Protein AF-A0A075JCK1-F1 (afdb_monomer_lite)

InterPro domains:
  IPR060390 ArfC-like, C-terminal domain [PF27542] (139-195)

Secondary structure (DSSP, 8-state):
-----------------------------B-EEEEEEEEE-SEEETTPPEEEEEEEEEESSSEEE-TT-EEEEEEEETTTS--EEEEEEE--TTSEEEEEE--SS-EEEEEEEPP-SSBPPEEPPPEEEEEEPPPPPTT-EEEPPTT-----TT--EEEETTTTEEE-TTSTTTTT---SEEESSHHHHHHTTPEEP--

pLDDT: mean 80.84, std 16.74, range [33.5, 95.12]

Foldseek 3Di:
DDDDDDDDDDDDDDPPPPPPPDPDQAPADKEKEWAPWDWPPLEEAQQDKIKTKTFIWIDDVHTAGDFQFWKWKWWDAPDDDDTDGPDIDTQHPRRMDMDMDGDRGWTWIKMWGDDDSHYDIYIYDIRTHHYDHDDQDQLDKDFDDPQAQADPPQFRWAADPVQLEIDHPPDPCSNVGRGRMTGNDVVSSVVVVHDYDPD

Radius of gyration: 30.78 Å; chains: 1; bounding box: 84×51×84 Å

Organism: NCBI:txid1274

Structure (mmCIF, N/CA/C/O backbone):
data_AF-A0A075JCK1-F1
#
_entry.id   AF-A0A075JCK1-F1
#
loop_
_atom_site.group_PDB
_atom_site.id
_atom_site.type_symbol
_atom_site.label_atom_id
_atom_site.label_alt_id
_atom_site.label_comp_id
_atom_site.label_asym_id
_atom_site.label_entity_id
_atom_site.label_seq_id
_atom_site.pdbx_PDB_ins_code
_atom_site.Cartn_x
_atom_site.Cartn_y
_atom_site.Cartn_z
_atom_site.occupancy
_atom_site.B_iso_or_equiv
_atom_site.auth_seq_id
_atom_site.auth_comp_id
_atom_site.auth_asym_id
_atom_site.auth_atom_id
_atom_site.pdbx_PDB_model_num
ATOM 1 N N . MET A 1 1 ? 59.941 -40.607 36.278 1.00 44.25 1 MET A N 1
ATOM 2 C CA . MET A 1 1 ? 59.523 -39.832 35.085 1.00 44.25 1 MET A CA 1
ATOM 3 C C . MET A 1 1 ? 58.189 -40.403 34.616 1.00 44.25 1 MET A C 1
ATOM 5 O O . MET A 1 1 ? 58.026 -41.606 34.755 1.00 44.25 1 MET A O 1
ATOM 9 N N . ASN A 1 2 ? 57.281 -39.550 34.125 1.00 34.19 2 ASN A N 1
ATOM 10 C CA . ASN A 1 2 ? 55.837 -39.747 33.838 1.00 34.19 2 ASN A CA 1
ATOM 11 C C . ASN A 1 2 ? 54.947 -39.234 34.983 1.00 34.19 2 ASN A C 1
ATOM 13 O O . ASN A 1 2 ? 54.765 -39.904 35.987 1.00 34.19 2 ASN A O 1
ATOM 17 N N . ARG A 1 3 ? 54.669 -37.925 35.022 1.00 33.50 3 ARG A N 1
ATOM 18 C CA . ARG A 1 3 ? 53.655 -37.147 34.268 1.00 33.50 3 ARG A CA 1
ATOM 19 C C . ARG A 1 3 ? 52.253 -37.268 34.882 1.00 33.50 3 ARG A C 1
ATOM 21 O O . ARG A 1 3 ? 51.614 -38.307 34.829 1.00 33.50 3 ARG A O 1
ATOM 28 N N . ALA A 1 4 ? 51.857 -36.136 35.458 1.00 34.59 4 ALA A N 1
ATOM 29 C CA . ALA A 1 4 ? 50.605 -35.780 36.104 1.00 34.59 4 ALA A CA 1
ATOM 30 C C . ALA A 1 4 ? 49.326 -36.159 35.345 1.00 34.59 4 ALA A C 1
ATOM 32 O O . ALA A 1 4 ? 49.294 -36.080 34.120 1.00 34.59 4 ALA A O 1
ATOM 33 N N . LEU A 1 5 ? 48.240 -36.362 36.099 1.00 36.56 5 LEU A N 1
ATOM 34 C CA . LEU A 1 5 ? 46.966 -35.706 35.801 1.00 36.56 5 LEU A CA 1
ATOM 35 C C . LEU A 1 5 ? 46.127 -35.558 37.081 1.00 36.56 5 LEU A C 1
ATOM 37 O O . LEU A 1 5 ? 45.783 -36.536 37.738 1.00 36.56 5 LEU A O 1
ATOM 41 N N . ALA A 1 6 ? 45.841 -34.308 37.438 1.00 37.09 6 ALA A N 1
ATOM 42 C CA . ALA A 1 6 ? 44.930 -33.925 38.503 1.00 37.09 6 ALA A CA 1
ATOM 43 C C . ALA A 1 6 ? 43.477 -34.060 38.023 1.00 37.09 6 ALA A C 1
ATOM 45 O O . ALA A 1 6 ? 43.153 -33.591 36.934 1.00 37.09 6 ALA A O 1
ATOM 46 N N . LEU A 1 7 ? 42.594 -34.624 38.850 1.00 33.94 7 LEU A N 1
ATOM 47 C CA . LEU A 1 7 ? 41.150 -34.403 38.748 1.00 33.94 7 LEU A CA 1
ATOM 48 C C . LEU A 1 7 ? 40.698 -33.648 40.000 1.00 33.94 7 LEU A C 1
ATOM 50 O O . LEU A 1 7 ? 40.491 -34.232 41.061 1.00 33.94 7 LEU A O 1
ATOM 54 N N . ALA A 1 8 ? 40.569 -32.330 39.865 1.00 39.19 8 ALA A N 1
ATOM 55 C CA . ALA A 1 8 ? 39.838 -31.504 40.811 1.00 39.19 8 ALA A CA 1
ATOM 56 C C . ALA A 1 8 ? 38.336 -31.694 40.550 1.00 39.19 8 ALA A C 1
ATOM 58 O O . ALA A 1 8 ? 37.829 -31.312 39.496 1.00 39.19 8 ALA A O 1
ATOM 59 N N . GLY A 1 9 ? 37.630 -32.306 41.500 1.00 36.94 9 GLY A N 1
ATOM 60 C CA . GLY A 1 9 ? 36.172 -32.333 41.515 1.00 36.94 9 GLY A CA 1
ATOM 61 C C . GLY A 1 9 ? 35.642 -30.954 41.895 1.00 36.94 9 GLY A C 1
ATOM 62 O O . GLY A 1 9 ? 35.662 -30.590 43.067 1.00 36.94 9 GLY A O 1
ATOM 63 N N . ALA A 1 10 ? 35.196 -30.177 40.910 1.00 41.12 10 ALA A N 1
ATOM 64 C CA . ALA A 1 10 ? 34.479 -28.932 41.145 1.00 41.12 10 ALA A CA 1
ATOM 65 C C . ALA A 1 10 ? 32.973 -29.216 41.156 1.00 41.12 10 ALA A C 1
ATOM 67 O O . ALA A 1 10 ? 32.352 -29.483 40.128 1.00 41.12 10 ALA A O 1
ATOM 68 N N . THR A 1 11 ? 32.413 -29.183 42.357 1.00 40.22 11 THR A N 1
ATOM 69 C CA . THR A 1 11 ? 30.991 -29.261 42.679 1.00 40.22 11 THR A CA 1
ATOM 70 C C . THR A 1 11 ? 30.214 -28.205 41.888 1.00 40.22 11 THR A C 1
ATOM 72 O O . THR A 1 11 ? 30.421 -27.005 42.064 1.00 40.22 11 THR A O 1
ATOM 75 N N . THR A 1 12 ? 29.308 -28.624 41.009 1.00 39.88 12 THR A N 1
ATOM 76 C CA . THR A 1 12 ? 28.397 -27.710 40.313 1.00 39.88 12 THR A CA 1
ATOM 77 C C . THR A 1 12 ? 27.356 -27.175 41.298 1.00 39.88 12 THR A C 1
ATOM 79 O O . THR A 1 12 ? 26.446 -27.906 41.688 1.00 39.88 12 THR A O 1
ATOM 82 N N . LEU A 1 13 ? 27.459 -25.900 41.693 1.00 43.38 13 LEU A N 1
ATOM 83 C CA . LEU A 1 13 ? 26.333 -25.180 42.290 1.00 43.38 13 LEU A CA 1
ATOM 84 C C . LEU A 1 13 ? 25.276 -24.952 41.203 1.00 43.38 13 LEU A C 1
ATOM 86 O O . LEU A 1 13 ? 25.479 -24.166 40.277 1.00 43.38 13 LEU A O 1
ATOM 90 N N . ALA A 1 14 ? 24.134 -25.625 41.324 1.00 45.44 14 ALA A N 1
ATOM 91 C CA . ALA A 1 14 ? 22.938 -25.278 40.573 1.00 45.44 14 ALA A CA 1
ATOM 92 C C . ALA A 1 14 ? 22.439 -23.907 41.059 1.00 45.44 14 ALA A C 1
ATOM 94 O O . ALA A 1 14 ? 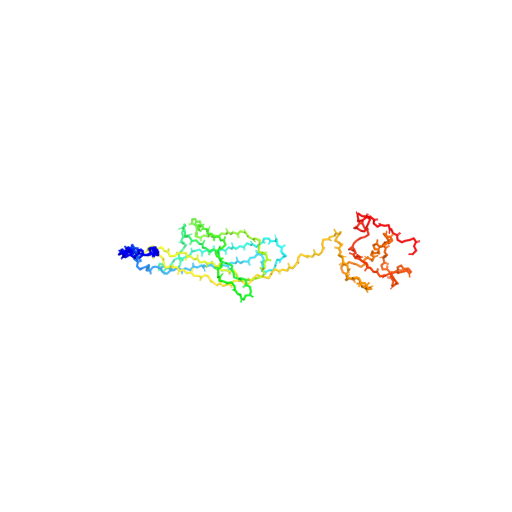21.867 -23.788 42.142 1.00 45.44 14 ALA A O 1
ATOM 95 N N . ALA A 1 15 ? 22.677 -22.857 40.273 1.00 48.00 15 ALA A N 1
ATOM 96 C CA . ALA A 1 15 ? 22.044 -21.564 40.487 1.00 48.00 15 ALA A CA 1
ATOM 97 C C . ALA A 1 15 ? 20.540 -21.714 40.208 1.00 48.00 15 ALA A C 1
ATOM 99 O O . ALA A 1 15 ? 20.111 -21.777 39.055 1.00 48.00 15 ALA A O 1
ATOM 100 N N . ALA A 1 16 ? 19.740 -21.804 41.271 1.00 47.78 16 ALA A N 1
ATOM 101 C CA . ALA A 1 16 ? 18.293 -21.711 41.184 1.00 47.78 16 ALA A CA 1
ATOM 102 C C . ALA A 1 16 ? 17.932 -20.311 40.667 1.00 47.78 16 ALA A C 1
ATOM 104 O O . ALA A 1 16 ? 17.958 -19.325 41.402 1.00 47.78 16 ALA A O 1
ATOM 105 N N . THR A 1 17 ? 17.635 -20.209 39.374 1.00 54.50 17 THR A N 1
ATOM 106 C CA . THR A 1 17 ? 17.038 -19.008 38.798 1.00 54.50 17 THR A CA 1
ATOM 107 C C . THR A 1 17 ? 15.613 -18.915 39.327 1.00 54.50 17 THR A C 1
ATOM 109 O O . THR A 1 17 ? 14.715 -19.641 38.908 1.00 54.50 17 THR A O 1
ATOM 112 N N . ALA A 1 18 ? 15.406 -18.043 40.313 1.00 48.78 18 ALA A N 1
ATOM 113 C CA . ALA A 1 18 ? 14.073 -17.663 40.741 1.00 48.78 18 ALA A CA 1
ATOM 114 C C . ALA A 1 18 ? 13.387 -16.953 39.565 1.00 48.78 18 ALA A C 1
ATOM 116 O O . ALA A 1 18 ? 13.637 -15.778 39.297 1.00 48.78 18 ALA A O 1
ATOM 117 N N . PHE A 1 19 ? 12.539 -17.677 38.834 1.00 43.91 19 PHE A N 1
ATOM 118 C CA . PHE A 1 19 ? 11.569 -17.070 37.935 1.00 43.91 19 PHE A CA 1
ATOM 119 C C . PHE A 1 19 ? 10.624 -16.241 38.803 1.00 43.91 19 PHE A C 1
ATOM 121 O O . PHE A 1 19 ? 9.755 -16.784 39.484 1.00 43.91 19 PHE A O 1
ATOM 128 N N . THR A 1 20 ? 10.802 -14.921 38.819 1.00 43.34 20 THR A N 1
ATOM 129 C CA . THR A 1 20 ? 9.780 -14.027 39.354 1.00 43.34 20 THR A CA 1
ATOM 130 C C . THR A 1 20 ? 8.550 -14.195 38.469 1.00 43.34 20 THR A C 1
ATOM 132 O O . THR A 1 20 ? 8.515 -13.743 37.324 1.00 43.34 20 THR A O 1
ATOM 135 N N . ALA A 1 21 ? 7.556 -14.932 38.972 1.00 45.38 21 ALA A N 1
ATOM 136 C CA . ALA A 1 21 ? 6.268 -15.064 38.317 1.00 45.38 21 ALA A CA 1
ATOM 137 C C . ALA A 1 21 ? 5.743 -13.650 38.074 1.00 45.38 21 ALA A C 1
ATOM 139 O O . ALA A 1 21 ? 5.486 -12.895 39.014 1.00 45.38 21 ALA A O 1
ATOM 140 N N . THR A 1 22 ? 5.658 -13.261 36.804 1.00 54.41 22 THR A N 1
ATOM 141 C CA . THR A 1 22 ? 5.058 -11.988 36.424 1.00 54.41 22 THR A CA 1
ATOM 142 C C . THR A 1 22 ? 3.648 -12.003 37.007 1.00 54.41 22 THR A C 1
ATOM 144 O O . THR A 1 22 ? 2.929 -12.971 36.744 1.00 54.41 22 THR A O 1
ATOM 147 N N . PRO A 1 23 ? 3.245 -11.019 37.834 1.00 50.16 23 PRO A N 1
ATOM 148 C CA . PRO A 1 23 ? 1.919 -11.039 38.428 1.00 50.16 23 PRO A CA 1
ATOM 149 C C . PRO A 1 23 ? 0.908 -11.150 37.293 1.00 50.16 23 PRO A C 1
ATOM 151 O O . PRO A 1 23 ? 0.878 -10.307 36.391 1.00 50.16 23 PRO A O 1
ATOM 154 N N . ALA A 1 24 ? 0.130 -12.234 37.301 1.00 54.06 24 ALA A N 1
ATOM 155 C CA . ALA A 1 24 ? -0.965 -12.402 36.370 1.00 54.06 24 ALA A CA 1
ATOM 156 C C . ALA A 1 24 ? -1.887 -11.199 36.575 1.00 54.06 24 ALA A C 1
ATOM 158 O O . ALA A 1 24 ? -2.480 -11.041 37.644 1.00 54.06 24 ALA A O 1
ATOM 159 N N . LEU A 1 25 ? -1.940 -10.303 35.585 1.00 53.38 25 LEU A N 1
ATOM 160 C CA . LEU A 1 25 ? -2.901 -9.208 35.576 1.00 53.38 25 LEU A CA 1
ATOM 161 C C . LEU A 1 25 ? -4.273 -9.803 35.897 1.00 53.38 25 LEU A C 1
ATOM 163 O O . LEU A 1 25 ? -4.667 -10.789 35.270 1.00 53.38 25 LEU A O 1
ATOM 167 N N . ALA A 1 26 ? -4.969 -9.219 36.878 1.00 54.00 26 ALA A N 1
ATOM 168 C CA . ALA A 1 26 ? -6.342 -9.582 37.204 1.00 54.00 26 ALA A CA 1
ATOM 169 C C . ALA A 1 26 ? -7.141 -9.786 35.908 1.00 54.00 26 ALA A C 1
ATOM 171 O O . ALA A 1 26 ? -7.007 -8.995 34.969 1.00 54.00 26 ALA A O 1
ATOM 172 N N . ALA A 1 27 ? -7.909 -10.877 35.831 1.00 59.25 27 ALA A N 1
ATOM 173 C CA . ALA A 1 27 ? -8.569 -11.281 34.597 1.00 59.25 27 ALA A CA 1
ATOM 174 C C . ALA A 1 27 ? -9.457 -10.141 34.081 1.00 59.25 27 ALA A C 1
ATOM 176 O O . ALA A 1 27 ? -10.496 -9.838 34.664 1.00 59.25 27 ALA A O 1
ATOM 177 N N . ALA A 1 28 ? -9.041 -9.503 32.987 1.00 67.62 28 ALA A N 1
ATOM 178 C CA . ALA A 1 28 ? -9.768 -8.387 32.407 1.00 67.62 28 ALA A CA 1
ATOM 179 C C . ALA A 1 28 ? -11.219 -8.796 32.114 1.00 67.62 28 ALA A C 1
ATOM 181 O O . ALA A 1 28 ? -11.462 -9.817 31.462 1.00 67.62 28 ALA A O 1
ATOM 182 N N . THR A 1 29 ? -12.187 -8.021 32.593 1.00 79.12 29 THR A N 1
ATOM 183 C CA . THR A 1 29 ? -13.612 -8.382 32.557 1.00 79.12 29 THR A CA 1
ATOM 184 C C . THR A 1 29 ? -14.360 -7.718 31.406 1.00 79.12 29 THR A C 1
ATOM 186 O O . THR A 1 29 ? -15.336 -8.275 30.911 1.00 79.12 29 THR A O 1
ATOM 189 N N . VAL A 1 30 ? -13.881 -6.570 30.923 1.00 85.69 30 VAL A N 1
ATOM 190 C CA . VAL A 1 30 ? -14.578 -5.763 29.917 1.00 85.69 30 VAL A CA 1
ATOM 191 C C . VAL A 1 30 ? -14.178 -6.191 28.507 1.00 85.69 30 VAL A C 1
ATOM 193 O O . VAL A 1 30 ? -13.016 -6.080 28.116 1.00 85.69 30 VAL A O 1
ATOM 196 N N . THR A 1 31 ? -15.143 -6.649 27.712 1.00 90.94 31 THR A N 1
ATOM 197 C CA . THR A 1 31 ? -14.928 -6.991 26.297 1.00 90.94 31 THR A CA 1
ATOM 198 C C . THR A 1 31 ? -14.615 -5.740 25.476 1.00 90.94 31 THR A C 1
ATOM 200 O O . THR A 1 31 ? -15.255 -4.703 25.641 1.00 90.94 31 THR A O 1
ATOM 203 N N . THR A 1 32 ? -13.654 -5.833 24.557 1.00 92.56 32 THR A N 1
ATOM 204 C CA . THR A 1 32 ? -13.322 -4.750 23.619 1.00 92.56 32 THR A CA 1
ATOM 205 C C . THR A 1 32 ? -13.456 -5.194 22.169 1.00 92.56 32 THR A C 1
ATOM 207 O O . THR A 1 32 ? -13.544 -6.389 21.887 1.00 92.56 32 THR A O 1
ATOM 210 N N . ARG A 1 33 ? -13.489 -4.229 21.245 1.00 93.19 33 ARG A N 1
ATOM 211 C CA . ARG A 1 33 ? -13.394 -4.474 19.803 1.00 93.19 33 ARG A CA 1
ATOM 212 C C . ARG A 1 33 ? -12.709 -3.324 19.075 1.00 93.19 33 ARG A C 1
ATOM 214 O O . ARG A 1 33 ? -12.763 -2.173 19.513 1.00 93.19 33 ARG A O 1
ATOM 221 N N . VAL A 1 34 ? -12.168 -3.636 17.902 1.00 92.94 34 VAL A N 1
ATOM 222 C CA . VAL A 1 34 ? -11.898 -2.650 16.852 1.00 92.94 34 VAL A CA 1
ATOM 223 C C . VAL A 1 34 ? -13.144 -2.530 15.977 1.00 92.94 34 VAL A C 1
ATOM 225 O O . VAL A 1 34 ? -13.512 -3.482 15.294 1.00 92.94 34 VAL A O 1
ATOM 228 N N . ALA A 1 35 ? -13.789 -1.370 15.977 1.00 93.00 35 ALA A N 1
ATOM 229 C CA . ALA A 1 35 ? -14.882 -1.052 15.069 1.00 93.00 35 ALA A CA 1
ATOM 230 C C . ALA A 1 35 ? -14.365 -0.328 13.817 1.00 93.00 35 ALA A C 1
ATOM 232 O O . ALA A 1 35 ? -13.406 0.444 13.884 1.00 93.00 35 ALA A O 1
ATOM 233 N N . ASN A 1 36 ? -15.044 -0.554 12.688 1.00 91.31 36 ASN A N 1
ATOM 234 C CA . ASN A 1 36 ? -14.857 0.179 11.432 1.00 91.31 36 ASN A CA 1
ATOM 235 C C . ASN A 1 36 ? -13.402 0.228 10.942 1.00 91.31 36 ASN A C 1
ATOM 237 O O . ASN A 1 36 ? -12.949 1.270 10.465 1.00 91.31 36 ASN A O 1
ATOM 241 N N . LEU A 1 37 ? -12.661 -0.881 11.074 1.00 92.75 37 LEU A N 1
ATOM 242 C CA . LEU A 1 37 ? -11.318 -0.951 10.509 1.00 92.75 37 LEU A CA 1
ATOM 243 C C . LEU A 1 37 ? -11.409 -0.825 8.986 1.00 92.75 37 LEU A C 1
ATOM 245 O O . LEU A 1 37 ? -11.985 -1.678 8.316 1.00 92.75 37 LEU A O 1
ATOM 249 N N . ALA A 1 38 ? -10.794 0.222 8.455 1.00 91.94 38 ALA A N 1
ATOM 250 C CA . ALA A 1 38 ? -10.631 0.439 7.033 1.00 91.94 38 ALA A CA 1
ATOM 251 C C . ALA A 1 38 ? -9.146 0.592 6.713 1.00 91.94 38 ALA A C 1
ATOM 253 O O . ALA A 1 38 ? -8.437 1.365 7.361 1.00 91.94 38 ALA A O 1
ATOM 254 N N . VAL A 1 39 ? -8.697 -0.139 5.695 1.00 92.88 39 VAL A N 1
ATOM 255 C CA . VAL A 1 39 ? -7.348 -0.039 5.137 1.00 92.88 39 VAL A CA 1
ATOM 256 C C . VAL A 1 39 ? -7.488 0.400 3.689 1.00 92.88 39 VAL A C 1
ATOM 258 O O . VAL A 1 39 ? -8.052 -0.322 2.871 1.00 92.88 39 VAL A O 1
ATOM 261 N N . THR A 1 40 ? -7.043 1.616 3.390 1.00 89.44 40 THR A N 1
ATOM 262 C CA . THR A 1 40 ? -7.256 2.253 2.086 1.00 89.44 40 THR A CA 1
ATOM 263 C C . THR A 1 40 ? -5.978 2.931 1.601 1.00 89.44 40 THR A C 1
ATOM 265 O O . THR A 1 40 ? -5.400 3.691 2.377 1.00 89.44 40 THR A O 1
ATOM 268 N N . PRO A 1 41 ? -5.554 2.740 0.341 1.00 90.06 41 PRO A N 1
ATOM 269 C CA . PRO A 1 41 ? -6.120 1.828 -0.660 1.00 90.06 41 PRO A CA 1
ATOM 270 C C . PRO A 1 41 ? -5.828 0.351 -0.339 1.00 90.06 41 PRO A C 1
ATOM 272 O O . PRO A 1 41 ? -4.840 0.045 0.323 1.00 90.06 41 PRO A O 1
ATOM 275 N N . THR A 1 42 ? -6.649 -0.576 -0.844 1.00 87.38 42 THR A N 1
ATOM 276 C CA . THR A 1 42 ? -6.386 -2.031 -0.757 1.00 87.38 42 THR A CA 1
ATOM 277 C C . THR A 1 42 ? -5.493 -2.547 -1.886 1.00 87.38 42 THR A C 1
ATOM 279 O O . THR A 1 42 ? -5.030 -3.681 -1.843 1.00 87.38 42 THR A O 1
ATOM 282 N N . THR A 1 43 ? -5.226 -1.727 -2.904 1.00 86.38 43 THR A N 1
ATOM 283 C CA . THR A 1 43 ? -4.241 -2.009 -3.954 1.00 86.38 43 THR A CA 1
ATOM 284 C C . THR A 1 43 ? -3.311 -0.816 -4.080 1.00 86.38 43 THR A C 1
ATOM 286 O O . THR A 1 43 ? -3.769 0.296 -4.337 1.00 86.38 43 THR A O 1
ATOM 289 N N . VAL A 1 44 ? -2.016 -1.040 -3.881 1.00 86.88 44 VAL A N 1
ATOM 290 C CA . VAL A 1 44 ? -0.998 0.013 -3.911 1.00 86.88 44 VAL A CA 1
ATOM 291 C C . VAL A 1 44 ? 0.233 -0.437 -4.680 1.00 86.88 44 VAL A C 1
ATOM 293 O O . VAL A 1 44 ? 0.588 -1.611 -4.679 1.00 86.88 44 VAL A O 1
ATOM 296 N N . THR A 1 45 ? 0.924 0.500 -5.319 1.00 83.50 45 THR A N 1
ATOM 297 C CA . THR A 1 45 ? 2.265 0.243 -5.849 1.00 83.50 45 THR A CA 1
ATOM 298 C C . THR A 1 45 ? 3.280 0.159 -4.713 1.00 83.50 45 THR A C 1
ATOM 300 O O . THR A 1 45 ? 3.140 0.838 -3.696 1.00 83.50 45 THR A O 1
ATOM 303 N N . LYS A 1 46 ? 4.317 -0.669 -4.867 1.00 80.81 46 LYS A N 1
ATOM 304 C CA . LYS A 1 46 ? 5.385 -0.822 -3.870 1.00 80.81 46 LYS A CA 1
ATOM 305 C C . LYS A 1 46 ? 5.965 0.540 -3.482 1.00 80.81 46 LYS A C 1
ATOM 307 O O . LYS A 1 46 ? 6.385 1.302 -4.348 1.00 80.81 46 LYS A O 1
ATOM 312 N N . GLY A 1 47 ? 5.988 0.824 -2.179 1.00 73.69 47 GLY A N 1
ATOM 313 C CA . GLY A 1 47 ? 6.446 2.105 -1.631 1.00 73.69 47 GLY A CA 1
ATOM 314 C C . GLY A 1 47 ? 5.365 3.186 -1.516 1.00 73.69 47 GLY A C 1
ATOM 315 O O . GLY A 1 47 ? 5.625 4.225 -0.916 1.00 73.69 47 GLY A O 1
ATOM 316 N N . SER A 1 48 ? 4.152 2.956 -2.022 1.00 84.56 48 SER A N 1
ATOM 317 C CA . SER A 1 48 ? 3.013 3.842 -1.779 1.00 84.56 48 SER A CA 1
ATOM 318 C C . SER A 1 48 ? 2.391 3.585 -0.408 1.00 84.56 48 SER A C 1
ATOM 320 O O . SER A 1 48 ? 2.344 2.452 0.073 1.00 84.56 48 SER A O 1
ATOM 322 N N . SER A 1 49 ? 1.894 4.651 0.217 1.00 89.50 49 SER A N 1
ATOM 323 C CA . SER A 1 49 ? 1.287 4.582 1.544 1.00 89.50 49 SER A CA 1
ATOM 324 C C . SER A 1 49 ? -0.153 4.068 1.491 1.00 89.50 49 SER A C 1
ATOM 326 O O . SER A 1 49 ? -0.961 4.534 0.691 1.00 89.50 49 SER A O 1
ATOM 328 N N . ILE A 1 50 ? -0.484 3.161 2.405 1.00 92.69 50 ILE A N 1
ATOM 329 C CA . ILE A 1 50 ? -1.849 2.848 2.830 1.00 92.69 50 ILE A CA 1
ATOM 330 C C . ILE A 1 50 ? -2.160 3.607 4.115 1.00 92.69 50 ILE A C 1
ATOM 332 O O . ILE A 1 50 ? -1.267 3.854 4.925 1.00 92.69 50 ILE A O 1
ATOM 336 N N . THR A 1 51 ? -3.430 3.912 4.339 1.00 95.12 51 THR A N 1
ATOM 337 C CA . THR A 1 51 ? -3.946 4.447 5.597 1.00 95.12 51 THR A CA 1
ATOM 338 C C . THR A 1 51 ? -4.827 3.405 6.265 1.00 95.12 51 THR A C 1
ATOM 340 O O . THR A 1 51 ? -5.798 2.930 5.676 1.00 95.12 51 THR A O 1
ATOM 343 N N . LEU A 1 52 ? -4.499 3.076 7.511 1.00 94.56 52 LEU A N 1
ATOM 344 C CA . LEU A 1 52 ? -5.327 2.276 8.400 1.00 94.56 52 LEU A CA 1
ATOM 345 C C . LEU A 1 52 ? -6.067 3.217 9.341 1.00 94.56 52 LEU A C 1
ATOM 347 O O . LEU A 1 52 ? -5.430 4.026 10.014 1.00 94.56 52 LEU A O 1
ATOM 351 N N . LYS A 1 53 ? -7.390 3.095 9.414 1.00 94.56 53 LYS A N 1
ATOM 352 C CA . LYS A 1 53 ? -8.238 3.848 10.342 1.00 94.56 53 LYS A CA 1
ATOM 353 C C . LYS A 1 53 ? -9.247 2.930 11.013 1.00 94.56 53 LYS A C 1
ATOM 355 O O . LYS A 1 53 ? -9.731 1.994 10.387 1.00 94.56 53 LYS A O 1
ATOM 360 N N . GLY A 1 54 ? -9.582 3.209 12.261 1.00 94.44 54 GLY A N 1
ATOM 361 C CA . GLY A 1 54 ? -10.619 2.483 12.985 1.00 94.44 54 GLY A CA 1
ATOM 362 C C . GLY A 1 54 ? -10.897 3.113 14.340 1.00 94.44 54 GLY A C 1
ATOM 363 O O . GLY A 1 54 ? -10.317 4.143 14.690 1.00 94.44 54 GLY A O 1
ATOM 364 N N . GLN A 1 55 ? -11.786 2.487 15.106 1.00 94.81 55 GLN A N 1
ATOM 365 C CA . GLN A 1 55 ? -12.171 2.957 16.431 1.00 94.81 55 GLN A CA 1
ATOM 366 C C . GLN A 1 55 ? -12.061 1.840 17.472 1.00 94.81 55 GLN A C 1
ATOM 368 O O . GLN A 1 55 ? -12.638 0.767 17.327 1.00 94.81 55 GLN A O 1
ATOM 373 N N . ALA A 1 56 ? -11.346 2.106 18.557 1.00 94.38 56 ALA A N 1
ATOM 374 C CA . ALA A 1 56 ? -11.300 1.282 19.752 1.00 94.38 56 ALA A CA 1
ATOM 375 C C . ALA A 1 56 ? -12.581 1.472 20.578 1.00 94.38 56 ALA A C 1
ATOM 377 O O . ALA A 1 56 ? -12.907 2.589 20.993 1.00 94.38 56 ALA A O 1
ATOM 378 N N . GLN A 1 57 ? -13.292 0.377 20.844 1.00 93.88 57 GLN A N 1
ATOM 379 C CA . GLN A 1 57 ? -14.517 0.380 21.639 1.00 93.88 57 GLN A CA 1
ATOM 380 C C . GLN A 1 57 ? -14.470 -0.675 22.751 1.00 93.88 57 GLN A C 1
ATOM 382 O O . GLN A 1 57 ? -13.855 -1.730 22.597 1.00 93.88 57 GLN A O 1
ATOM 387 N N . LYS A 1 58 ? -15.170 -0.407 23.854 1.00 91.94 58 LYS A N 1
ATOM 388 C CA . LYS A 1 58 ? -15.383 -1.332 24.972 1.00 91.94 58 LYS A CA 1
ATOM 389 C C . LYS A 1 58 ? -16.872 -1.525 25.231 1.00 91.94 58 LYS A C 1
ATOM 391 O O . LYS A 1 58 ? -17.672 -0.609 25.019 1.00 91.94 58 LYS A O 1
ATOM 396 N N . LEU A 1 59 ? -17.237 -2.717 25.680 1.00 90.81 59 LEU A N 1
ATOM 397 C CA . LEU A 1 59 ? -18.611 -3.084 25.983 1.00 90.81 59 LEU A CA 1
ATOM 398 C C . LEU A 1 59 ? -18.944 -2.681 27.422 1.00 90.81 59 LEU A C 1
ATOM 400 O O . LEU A 1 59 ? -18.449 -3.282 28.370 1.00 90.81 59 LEU A O 1
ATOM 404 N N . ALA A 1 60 ? -19.768 -1.645 27.566 1.00 83.56 60 ALA A N 1
ATOM 405 C CA . ALA A 1 60 ? -20.441 -1.321 28.821 1.00 83.56 60 ALA A CA 1
ATOM 406 C C . ALA A 1 60 ? -21.892 -1.833 28.729 1.00 83.56 60 ALA A C 1
ATOM 408 O O . ALA A 1 60 ? -22.101 -3.021 28.508 1.00 83.56 60 ALA A O 1
ATOM 409 N N . LYS A 1 61 ? -22.898 -0.949 28.807 1.00 85.69 61 LYS A N 1
ATOM 410 C CA . LYS A 1 61 ? -24.282 -1.271 28.394 1.00 85.69 61 LYS A CA 1
ATOM 411 C C . LYS A 1 61 ? -24.427 -1.317 26.869 1.00 85.69 61 LYS A C 1
ATOM 413 O O . LYS A 1 61 ? -25.180 -2.114 26.326 1.00 85.69 61 LYS A O 1
ATOM 418 N N . THR A 1 62 ? -23.675 -0.456 26.190 1.00 90.75 62 THR A N 1
ATOM 419 C CA . THR A 1 62 ? -23.525 -0.395 24.736 1.00 90.75 62 THR A CA 1
ATOM 420 C C . THR A 1 62 ? -22.038 -0.293 24.391 1.00 90.75 62 THR A C 1
ATOM 422 O O . THR A 1 62 ? -21.186 -0.112 25.270 1.00 90.75 62 THR A O 1
ATOM 425 N N . TRP A 1 63 ? -21.700 -0.446 23.110 1.00 91.38 63 TRP A N 1
ATOM 426 C CA . TRP A 1 63 ? -20.333 -0.247 22.637 1.00 91.38 63 TRP A CA 1
ATOM 427 C C . TRP A 1 63 ? -19.953 1.230 22.727 1.00 91.38 63 TRP A C 1
ATOM 429 O O . TRP A 1 63 ? -20.518 2.068 22.031 1.00 91.38 63 TRP A O 1
ATOM 439 N N . THR A 1 64 ? -18.981 1.539 23.581 1.00 91.81 64 THR A N 1
ATOM 440 C CA . THR A 1 64 ? -18.527 2.908 23.854 1.00 91.81 64 THR A CA 1
ATOM 441 C C . THR A 1 64 ? -17.081 3.084 23.421 1.00 91.81 64 THR A C 1
ATOM 443 O O . THR A 1 64 ? -16.281 2.153 23.518 1.00 91.81 64 THR A O 1
ATOM 446 N N . ALA A 1 65 ? -16.730 4.272 22.929 1.00 91.69 65 ALA A N 1
ATOM 447 C CA . ALA A 1 65 ? -15.351 4.610 22.592 1.00 91.69 65 ALA A CA 1
ATOM 448 C C . ALA A 1 65 ? -14.416 4.381 23.790 1.00 91.69 65 ALA A C 1
ATOM 450 O O . ALA A 1 65 ? -14.792 4.619 24.938 1.00 91.69 65 ALA A O 1
ATOM 451 N N . THR A 1 66 ? -13.190 3.926 23.529 1.00 89.88 66 THR A N 1
ATOM 452 C CA . THR A 1 66 ? -12.159 3.752 24.564 1.00 89.88 66 THR A CA 1
ATOM 453 C C . THR A 1 66 ? -11.002 4.719 24.324 1.00 89.88 66 THR A C 1
ATOM 455 O O . THR A 1 66 ? -10.078 4.390 23.576 1.00 89.88 66 THR A O 1
ATOM 458 N N . PRO A 1 67 ? -11.036 5.907 24.951 1.00 89.69 67 PRO A N 1
ATOM 459 C CA . PRO A 1 67 ? -9.948 6.870 24.863 1.00 89.69 67 PRO A CA 1
ATOM 460 C C . PRO A 1 67 ? -8.625 6.297 25.367 1.00 89.69 67 PRO A C 1
ATOM 462 O O . PRO A 1 67 ? -8.603 5.537 26.337 1.00 89.69 67 PRO A O 1
ATOM 465 N N . GLY A 1 68 ? -7.515 6.647 24.715 1.00 88.62 68 GLY A N 1
ATOM 466 C CA . GLY A 1 68 ? -6.173 6.252 25.156 1.00 88.62 68 GLY A CA 1
ATOM 467 C C . GLY A 1 68 ? -5.869 4.752 25.050 1.00 88.62 68 GLY A C 1
ATOM 468 O O . GLY A 1 68 ? -4.824 4.303 25.544 1.00 88.62 68 GLY A O 1
ATOM 469 N N . ALA A 1 69 ? -6.749 3.970 24.409 1.00 90.00 69 ALA A N 1
ATOM 470 C CA . ALA A 1 69 ? -6.532 2.550 24.165 1.00 90.00 69 ALA A CA 1
ATOM 471 C C . ALA A 1 69 ? -5.225 2.332 23.392 1.00 90.00 69 ALA A C 1
ATOM 473 O O . ALA A 1 69 ? -4.944 3.022 22.412 1.00 90.00 69 ALA A O 1
ATOM 474 N N . SER A 1 70 ? -4.421 1.366 23.836 1.00 91.88 70 SER A N 1
ATOM 475 C CA . SER A 1 70 ? -3.208 0.961 23.127 1.00 91.88 70 SER A CA 1
ATOM 476 C C . SER A 1 70 ? -3.575 -0.007 22.010 1.00 91.88 70 SER A C 1
ATOM 478 O O . SER A 1 70 ? -4.090 -1.095 22.271 1.00 91.88 70 SER A O 1
ATOM 480 N N . VAL A 1 71 ? -3.276 0.381 20.778 1.00 93.06 71 VAL A N 1
ATOM 481 C CA . VAL A 1 71 ? -3.652 -0.340 19.567 1.00 93.06 71 VAL A CA 1
ATOM 482 C C . VAL A 1 71 ? -2.386 -0.737 18.813 1.00 93.06 71 VAL A C 1
ATOM 484 O O . VAL A 1 71 ? -1.544 0.110 18.544 1.00 93.06 71 VAL A O 1
ATOM 487 N N . VAL A 1 72 ? -2.214 -2.013 18.486 1.00 93.69 72 VAL A N 1
ATOM 488 C CA . VAL A 1 72 ? -1.057 -2.524 17.742 1.00 93.69 72 VAL A CA 1
ATOM 489 C C . VAL A 1 72 ? -1.497 -2.906 16.343 1.00 93.69 72 VAL A C 1
ATOM 491 O O . VAL A 1 72 ? -2.415 -3.701 16.173 1.00 93.69 72 VAL A O 1
ATOM 494 N N . VAL A 1 73 ? -0.840 -2.340 15.342 1.00 92.88 73 VAL A N 1
ATOM 495 C CA . VAL A 1 73 ? -1.032 -2.701 13.942 1.00 92.88 73 VAL A CA 1
ATOM 496 C C . VAL A 1 73 ? -0.127 -3.878 13.620 1.00 92.88 73 VAL A C 1
ATOM 498 O O . VAL A 1 73 ? 1.082 -3.811 13.849 1.00 92.88 73 VAL A O 1
ATOM 501 N N . PHE A 1 74 ? -0.708 -4.928 13.060 1.00 91.06 74 PHE A N 1
ATOM 502 C CA . PHE A 1 74 ? -0.016 -6.121 12.609 1.00 91.06 74 PHE A CA 1
ATOM 503 C C . PHE A 1 74 ? -0.075 -6.229 11.091 1.00 91.06 74 PHE A C 1
ATOM 505 O O . PHE A 1 74 ? -1.084 -5.901 10.461 1.00 91.06 74 PHE A O 1
ATOM 512 N N . PHE A 1 75 ? 1.026 -6.712 10.530 1.00 90.62 75 PHE A N 1
ATOM 513 C CA . PHE A 1 75 ? 1.124 -7.112 9.138 1.00 90.62 75 PHE A CA 1
ATOM 514 C C . PHE A 1 75 ? 1.506 -8.583 9.061 1.00 90.62 75 PHE A C 1
ATOM 516 O O . PHE A 1 75 ? 2.391 -9.042 9.786 1.00 90.62 75 PHE A O 1
ATOM 523 N N . ASP A 1 76 ? 0.839 -9.284 8.162 1.00 87.81 76 ASP A N 1
ATOM 524 C CA . ASP A 1 76 ? 1.052 -10.687 7.859 1.00 87.81 76 ASP A CA 1
ATOM 525 C C . ASP A 1 76 ? 1.217 -10.818 6.344 1.00 87.81 76 ASP A C 1
ATOM 527 O O . ASP A 1 76 ? 0.272 -10.585 5.592 1.00 87.81 76 ASP A O 1
ATOM 531 N N . ALA A 1 77 ? 2.435 -11.102 5.888 1.00 83.25 77 ALA A N 1
ATOM 532 C CA . ALA A 1 77 ? 2.712 -11.308 4.468 1.00 83.25 77 ALA A CA 1
ATOM 533 C C . ALA A 1 77 ? 2.021 -12.590 3.983 1.00 83.25 77 ALA A C 1
ATOM 535 O O . ALA A 1 77 ? 1.911 -13.523 4.768 1.00 83.25 77 ALA A O 1
ATOM 536 N N . ASP A 1 78 ? 1.606 -12.652 2.711 1.00 71.25 78 ASP A N 1
ATOM 537 C CA . ASP A 1 78 ? 0.860 -13.768 2.086 1.00 71.25 78 ASP A CA 1
ATOM 538 C C . ASP A 1 78 ? 1.478 -15.179 2.255 1.00 71.25 78 ASP A C 1
ATOM 540 O O . ASP A 1 78 ? 1.939 -15.798 1.297 1.00 71.25 78 ASP A O 1
ATOM 544 N N . GLY A 1 79 ? 1.427 -15.731 3.471 1.00 55.78 79 GLY A N 1
ATOM 545 C CA . GLY A 1 79 ? 1.505 -17.160 3.742 1.00 55.78 79 GLY A CA 1
ATOM 546 C C . GLY A 1 79 ? 2.663 -17.703 4.583 1.00 55.78 79 GLY A C 1
ATOM 547 O O . GLY A 1 79 ? 2.809 -18.923 4.576 1.00 55.78 79 GLY A O 1
ATOM 548 N N . SER A 1 80 ? 3.503 -16.930 5.296 1.00 55.19 80 SER A N 1
ATOM 549 C CA . SER A 1 80 ? 4.599 -17.569 6.085 1.00 55.19 80 SER A CA 1
ATOM 550 C C . SER A 1 80 ? 5.174 -16.822 7.295 1.00 55.19 80 SER A C 1
ATOM 552 O O . SER A 1 80 ? 5.978 -17.410 8.017 1.00 55.19 80 SER A O 1
ATOM 554 N N . ALA A 1 81 ? 4.824 -15.561 7.551 1.00 59.56 81 ALA A N 1
ATOM 555 C CA . ALA A 1 81 ? 5.405 -14.830 8.680 1.00 59.56 81 ALA A CA 1
ATOM 556 C C . ALA A 1 81 ? 4.429 -14.804 9.868 1.00 59.56 81 ALA A C 1
ATOM 558 O O . ALA A 1 81 ? 3.237 -14.593 9.660 1.00 59.56 81 ALA A O 1
ATOM 559 N N . PRO A 1 82 ? 4.891 -14.962 11.123 1.00 62.41 82 PRO A N 1
ATOM 560 C CA . PRO A 1 82 ? 4.057 -14.604 12.263 1.00 62.41 82 PRO A CA 1
ATOM 561 C C . PRO A 1 82 ? 3.645 -13.132 12.144 1.00 62.41 82 PRO A C 1
ATOM 563 O O . PRO A 1 82 ? 4.430 -12.301 11.673 1.00 62.41 82 PRO A O 1
ATOM 566 N N . ASN A 1 83 ? 2.428 -12.811 12.601 1.00 75.00 83 ASN A N 1
ATOM 567 C CA . ASN A 1 83 ? 1.916 -11.442 12.669 1.00 75.00 83 ASN A CA 1
ATOM 568 C C . ASN A 1 83 ? 3.004 -10.508 13.212 1.00 75.00 83 ASN A C 1
ATOM 570 O O . ASN A 1 83 ? 3.332 -10.534 14.399 1.00 75.00 83 ASN A O 1
ATOM 574 N N . THR A 1 84 ? 3.566 -9.670 12.346 1.00 83.50 84 THR A N 1
ATOM 575 C CA . THR A 1 84 ? 4.652 -8.780 12.741 1.00 83.50 84 THR A CA 1
ATOM 576 C C . THR A 1 84 ? 4.041 -7.470 13.199 1.00 83.50 84 THR A C 1
ATOM 578 O O . THR A 1 84 ? 3.372 -6.786 12.418 1.00 83.50 84 THR A O 1
ATOM 581 N N . ALA A 1 85 ? 4.256 -7.118 14.467 1.00 87.00 85 ALA A N 1
ATOM 582 C CA . ALA A 1 85 ? 3.829 -5.834 15.005 1.00 87.00 85 ALA A CA 1
ATOM 583 C C . ALA A 1 85 ? 4.575 -4.709 14.275 1.00 87.00 85 ALA A C 1
ATOM 585 O O . ALA A 1 85 ? 5.785 -4.563 14.410 1.00 87.00 85 ALA A O 1
ATOM 586 N N . GLN A 1 86 ? 3.846 -3.918 13.497 1.00 89.19 86 GLN A N 1
ATOM 587 C CA . GLN A 1 86 ? 4.406 -2.821 12.710 1.00 89.19 86 GLN A CA 1
ATOM 588 C C . GLN A 1 86 ? 4.492 -1.534 13.523 1.00 89.19 86 GLN A C 1
ATOM 590 O O . GLN A 1 86 ? 5.463 -0.787 13.436 1.00 89.19 86 GLN A O 1
ATOM 595 N N . ARG A 1 87 ? 3.445 -1.239 14.300 1.00 90.81 87 ARG A N 1
ATOM 596 C CA . ARG A 1 87 ? 3.341 0.018 15.045 1.00 90.81 87 ARG A CA 1
ATOM 597 C C . ARG A 1 87 ? 2.393 -0.125 16.221 1.00 90.81 87 ARG A C 1
ATOM 599 O O . ARG A 1 87 ? 1.354 -0.763 16.103 1.00 90.81 87 ARG A O 1
ATOM 606 N N . THR A 1 88 ? 2.721 0.521 17.336 1.00 93.69 88 THR A N 1
ATOM 607 C CA . THR A 1 88 ? 1.768 0.748 18.429 1.00 93.69 88 THR A CA 1
ATOM 608 C C . THR A 1 88 ? 1.283 2.195 18.380 1.00 93.69 88 THR A C 1
ATOM 610 O O . THR A 1 88 ? 2.081 3.114 18.212 1.00 93.69 88 THR A O 1
ATOM 613 N N . LEU A 1 89 ? -0.022 2.388 18.520 1.00 93.06 89 LEU A N 1
ATOM 614 C CA . LEU A 1 89 ? -0.728 3.661 18.505 1.00 93.06 89 LEU A CA 1
ATOM 615 C C . LEU A 1 89 ? -1.525 3.826 19.798 1.00 93.06 89 LEU A C 1
ATOM 617 O O . LEU A 1 89 ? -1.876 2.850 20.469 1.00 93.06 89 LEU A O 1
ATOM 621 N N . LYS A 1 90 ? -1.851 5.076 20.112 1.00 93.81 90 LYS A N 1
ATOM 622 C CA . LYS A 1 90 ? -2.827 5.431 21.137 1.00 93.81 90 LYS A CA 1
ATOM 623 C C . LYS A 1 90 ? -4.079 5.963 20.461 1.00 93.81 90 LYS A C 1
ATOM 625 O O . LYS A 1 90 ? -3.984 6.832 19.600 1.00 93.81 90 LYS A O 1
ATOM 630 N N . ALA A 1 91 ? -5.229 5.420 20.842 1.00 92.50 91 ALA A N 1
ATOM 631 C CA . ALA A 1 91 ? -6.511 5.943 20.405 1.00 92.50 91 ALA A CA 1
ATOM 632 C C . ALA A 1 91 ? -6.748 7.342 21.001 1.00 92.50 91 ALA A C 1
ATOM 634 O O . ALA A 1 91 ? -6.387 7.597 22.154 1.00 92.50 91 ALA A O 1
ATOM 635 N N . ASP A 1 92 ? -7.354 8.233 20.222 1.00 92.81 92 ASP A N 1
ATOM 636 C CA . ASP A 1 92 ? -7.671 9.604 20.627 1.00 92.81 92 ASP A CA 1
ATOM 637 C C . ASP A 1 92 ? -8.817 9.668 21.659 1.00 92.81 92 ASP A C 1
ATOM 639 O O . ASP A 1 92 ? -9.335 8.647 22.118 1.00 92.81 92 ASP A O 1
ATOM 643 N N . ALA A 1 93 ? -9.254 10.880 22.021 1.00 90.06 93 ALA A N 1
ATOM 644 C CA . ALA A 1 93 ? -10.361 11.100 22.960 1.00 90.06 93 ALA A CA 1
ATOM 645 C C . ALA A 1 93 ? -11.710 10.500 22.507 1.00 90.06 93 ALA A C 1
ATOM 647 O O . ALA A 1 93 ? -12.608 10.307 23.320 1.00 90.06 93 ALA A O 1
ATOM 648 N N . ARG A 1 94 ? -11.864 10.192 21.216 1.00 90.56 94 ARG A N 1
ATOM 649 C CA . ARG A 1 94 ? -13.046 9.555 20.617 1.00 90.56 94 ARG A CA 1
ATOM 650 C C . ARG A 1 94 ? -12.817 8.062 20.354 1.00 90.56 94 ARG A C 1
ATOM 652 O O . ARG A 1 94 ? -13.662 7.402 19.747 1.00 90.56 94 ARG A O 1
ATOM 659 N N . GLY A 1 95 ? -11.694 7.514 20.820 1.00 91.12 95 GLY A N 1
ATOM 660 C CA . GLY A 1 95 ? -11.284 6.137 20.583 1.00 91.12 95 GLY A CA 1
ATOM 661 C C . GLY A 1 95 ? -10.819 5.876 19.149 1.00 91.12 95 GLY A C 1
ATOM 662 O O . GLY A 1 95 ? -10.586 4.722 18.808 1.00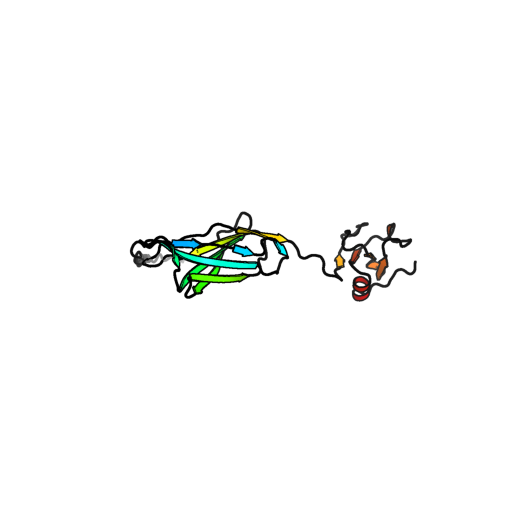 91.12 95 GLY A O 1
ATOM 663 N N . ASN A 1 96 ? -10.684 6.890 18.296 1.00 94.62 96 ASN A N 1
ATOM 664 C CA . ASN A 1 96 ? -10.227 6.697 16.926 1.00 94.62 96 ASN A CA 1
ATOM 665 C C . ASN A 1 96 ? -8.711 6.545 16.883 1.00 94.62 96 ASN A C 1
ATOM 667 O O . ASN A 1 96 ? -7.973 7.150 17.659 1.00 94.62 96 ASN A O 1
ATOM 671 N N . PHE A 1 97 ? -8.240 5.756 15.931 1.00 94.12 97 PHE A N 1
ATOM 672 C CA . PHE A 1 97 ? -6.833 5.663 15.590 1.00 94.12 97 PHE A CA 1
ATOM 673 C C . PHE A 1 97 ? -6.691 5.718 14.073 1.00 94.12 97 PHE A C 1
ATOM 675 O O . PHE A 1 97 ? -7.527 5.193 13.332 1.00 94.12 97 PHE A O 1
ATOM 682 N N . ALA A 1 98 ? -5.617 6.348 13.613 1.00 93.88 98 ALA A N 1
ATOM 683 C CA . ALA A 1 98 ? -5.244 6.363 12.213 1.00 93.88 98 ALA A CA 1
ATOM 684 C C . ALA A 1 98 ? -3.723 6.304 12.079 1.00 93.88 98 ALA A C 1
ATOM 686 O O . ALA A 1 98 ? -2.993 6.894 12.877 1.00 93.88 98 ALA A O 1
ATOM 687 N N . THR A 1 99 ? -3.231 5.590 11.074 1.00 93.75 99 THR A N 1
ATOM 688 C CA . THR A 1 99 ? -1.812 5.598 10.720 1.00 93.75 99 THR A CA 1
ATOM 689 C C . THR A 1 99 ? -1.632 5.344 9.236 1.00 93.75 99 THR A C 1
ATOM 691 O O . THR A 1 99 ? -2.439 4.648 8.622 1.00 93.75 99 THR A O 1
ATOM 694 N N . SER A 1 100 ? -0.562 5.895 8.673 1.00 92.19 100 SER A N 1
ATOM 695 C CA . SER A 1 100 ? -0.178 5.661 7.287 1.00 92.19 100 SER A CA 1
ATOM 696 C C . SER A 1 100 ? 1.140 4.909 7.236 1.00 92.19 100 SER A C 1
ATOM 698 O O . SER A 1 100 ? 2.070 5.247 7.970 1.00 92.19 100 SER A O 1
ATOM 700 N N . MET A 1 101 ? 1.223 3.886 6.389 1.00 87.56 101 MET A N 1
ATOM 701 C CA . MET A 1 101 ? 2.406 3.032 6.255 1.00 87.56 101 MET A CA 1
ATOM 702 C C . MET A 1 101 ? 2.592 2.592 4.806 1.00 87.56 101 MET A C 1
ATOM 704 O O . MET A 1 101 ? 1.618 2.494 4.076 1.00 87.56 101 MET A O 1
ATOM 708 N N . ALA A 1 102 ? 3.825 2.315 4.385 1.00 88.88 102 ALA A N 1
ATOM 709 C CA . ALA A 1 102 ? 4.137 1.925 3.010 1.00 88.88 102 ALA A CA 1
ATOM 710 C C . ALA A 1 102 ? 4.517 0.432 2.937 1.00 88.88 102 ALA A C 1
ATOM 712 O O . ALA A 1 102 ? 5.699 0.101 3.104 1.00 88.88 102 ALA A O 1
ATOM 713 N N . PRO A 1 103 ? 3.549 -0.487 2.732 1.00 86.12 103 PRO A N 1
ATOM 714 C CA . PRO A 1 103 ? 3.833 -1.915 2.619 1.00 86.12 103 PRO A CA 1
ATOM 715 C C . PRO A 1 103 ? 4.806 -2.203 1.471 1.00 86.12 103 PRO A C 1
ATOM 717 O O . PRO A 1 103 ? 4.702 -1.640 0.380 1.00 86.12 103 PRO A O 1
ATOM 720 N N . GLN A 1 104 ? 5.748 -3.116 1.713 1.00 83.88 104 GLN A N 1
ATOM 721 C CA . GLN A 1 104 ? 6.718 -3.564 0.705 1.00 83.88 104 GLN A CA 1
ATOM 722 C C . GLN A 1 104 ? 6.305 -4.862 0.003 1.00 83.88 104 GLN A C 1
ATOM 724 O O . GLN A 1 104 ? 6.861 -5.186 -1.047 1.00 83.88 104 GLN A O 1
ATOM 729 N N . ALA A 1 105 ? 5.342 -5.583 0.576 1.00 85.50 105 ALA A N 1
ATOM 730 C CA . ALA A 1 105 ? 4.815 -6.848 0.087 1.00 85.50 105 ALA A CA 1
ATOM 731 C C . ALA A 1 105 ? 3.300 -6.905 0.305 1.00 85.50 105 ALA A C 1
ATOM 733 O O . ALA A 1 105 ? 2.766 -6.209 1.175 1.00 85.50 105 ALA A O 1
ATOM 734 N N . SER A 1 106 ? 2.625 -7.734 -0.489 1.00 89.19 106 SER A N 1
ATOM 735 C CA . SER A 1 106 ? 1.211 -8.042 -0.290 1.00 89.19 106 SER A CA 1
ATOM 736 C C . SER A 1 106 ? 1.002 -8.832 0.996 1.00 89.19 106 SER A C 1
ATOM 738 O O . SER A 1 106 ? 1.866 -9.610 1.413 1.00 89.19 106 SER A O 1
ATOM 740 N N . GLY A 1 107 ? -0.146 -8.621 1.626 1.00 90.31 107 GLY A N 1
ATOM 741 C CA . GLY A 1 107 ? -0.485 -9.332 2.845 1.00 90.31 107 GLY A CA 1
ATOM 742 C C . GLY A 1 107 ? -1.705 -8.774 3.556 1.00 90.31 107 GLY A C 1
ATOM 743 O O . GLY A 1 107 ? -2.368 -7.837 3.102 1.00 90.31 107 GLY A O 1
ATOM 744 N N . TYR A 1 108 ? -1.990 -9.364 4.705 1.00 90.44 108 TYR A N 1
ATOM 745 C CA . TYR A 1 108 ? -3.099 -9.022 5.567 1.00 90.44 108 TYR A CA 1
ATOM 746 C C . TYR A 1 108 ? -2.685 -8.014 6.629 1.00 90.44 108 TYR A C 1
ATOM 748 O O . TYR A 1 108 ? -1.683 -8.156 7.328 1.00 90.44 108 TYR A O 1
ATOM 756 N N . TRP A 1 109 ? -3.536 -7.015 6.786 1.00 92.31 109 TRP A N 1
ATOM 757 C CA . TRP A 1 109 ? -3.449 -5.996 7.811 1.00 92.31 109 TRP A CA 1
ATOM 758 C C . TRP A 1 109 ? -4.498 -6.256 8.875 1.00 92.31 109 TRP A C 1
ATOM 760 O O . TRP A 1 109 ? -5.675 -6.450 8.567 1.00 92.31 109 TRP A O 1
ATOM 770 N N . SER A 1 110 ? -4.081 -6.245 10.132 1.00 91.44 110 SER A N 1
ATOM 771 C CA . SER A 1 110 ? -4.988 -6.342 11.268 1.00 91.44 110 SER A CA 1
ATOM 772 C C . SER A 1 110 ? -4.540 -5.426 12.388 1.00 91.44 110 SER A C 1
ATOM 774 O O . SER A 1 110 ? -3.437 -4.877 12.395 1.00 91.44 110 SER A O 1
ATOM 776 N N . VAL A 1 111 ? -5.445 -5.206 13.327 1.00 93.69 111 VAL A N 1
ATOM 777 C CA . VAL A 1 111 ? -5.242 -4.288 14.427 1.00 93.69 111 VAL A CA 1
ATOM 778 C C . VAL A 1 111 ? -5.705 -4.953 15.712 1.00 93.69 111 VAL A C 1
ATOM 780 O O . VAL A 1 111 ? -6.815 -5.470 15.781 1.00 93.69 111 VAL A O 1
ATOM 783 N N . GLN A 1 112 ? -4.867 -4.924 16.741 1.00 93.06 112 GLN A N 1
ATOM 784 C CA . GLN A 1 112 ? -5.164 -5.498 18.046 1.00 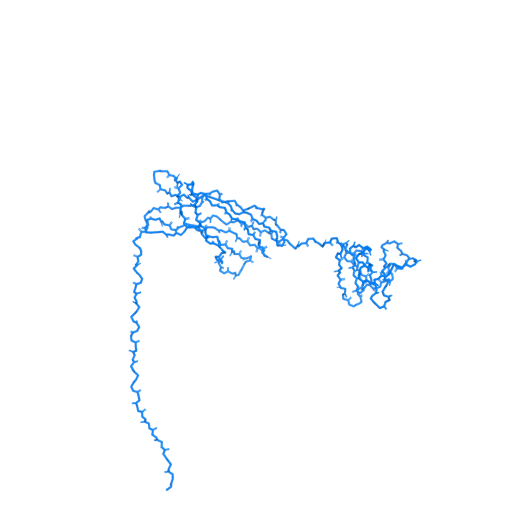93.06 112 GLN A CA 1
ATOM 785 C C . GLN A 1 112 ? -5.247 -4.407 19.111 1.00 93.06 112 GLN A C 1
ATOM 787 O O . GLN A 1 112 ? -4.305 -3.637 19.296 1.00 93.06 112 GLN A O 1
ATOM 792 N N . LEU A 1 113 ? -6.337 -4.367 19.872 1.00 92.00 113 LEU A N 1
ATOM 793 C CA . LEU A 1 113 ? -6.366 -3.664 21.152 1.00 92.00 113 LEU A CA 1
ATOM 794 C C . LEU A 1 113 ? -5.621 -4.509 22.184 1.00 92.00 113 LEU A C 1
ATOM 796 O O . LEU A 1 113 ? -5.956 -5.676 22.398 1.00 92.00 113 LEU A O 1
ATOM 800 N N . LYS A 1 114 ? -4.630 -3.914 22.850 1.00 90.50 114 LYS A N 1
ATOM 801 C CA . LYS A 1 114 ? -3.936 -4.573 23.961 1.00 90.50 114 LYS A CA 1
ATOM 802 C C . LYS A 1 114 ? -4.870 -4.738 25.155 1.00 90.50 114 LYS A C 1
ATOM 804 O O . LYS A 1 114 ? -5.666 -3.847 25.456 1.00 90.50 114 LYS A O 1
ATOM 809 N N . ALA A 1 115 ? -4.713 -5.858 25.856 1.00 86.00 115 ALA A N 1
ATOM 810 C CA . ALA A 1 115 ? -5.343 -6.039 27.153 1.00 86.00 115 ALA A CA 1
ATOM 811 C C . ALA A 1 115 ? -4.812 -5.002 28.153 1.00 86.00 115 ALA A C 1
ATOM 813 O O . ALA A 1 115 ? -3.646 -4.603 28.105 1.00 86.00 115 ALA A O 1
ATOM 814 N N . THR A 1 116 ? -5.674 -4.593 29.072 1.00 84.44 116 THR A N 1
ATOM 815 C CA . THR A 1 116 ? -5.303 -3.868 30.290 1.00 84.44 116 THR A CA 1
ATOM 816 C C . THR A 1 116 ? -5.795 -4.663 31.497 1.00 84.44 116 THR A C 1
ATOM 818 O O . THR A 1 116 ? -6.414 -5.712 31.333 1.00 84.44 116 THR A O 1
ATOM 821 N N . SER A 1 117 ? -5.573 -4.168 32.713 1.00 80.38 117 SE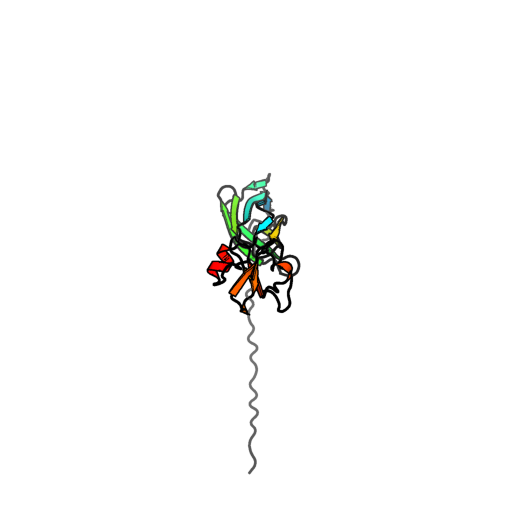R A N 1
ATOM 822 C CA . SER A 1 117 ? -6.153 -4.760 33.929 1.00 80.38 117 SER A CA 1
ATOM 823 C C . SER A 1 117 ? -7.689 -4.825 33.913 1.00 80.38 117 SER A C 1
ATOM 825 O O . SER A 1 117 ? -8.279 -5.597 34.658 1.00 80.38 117 SER A O 1
ATOM 827 N N . THR A 1 118 ? -8.353 -4.029 33.068 1.00 82.88 118 THR A N 1
ATOM 828 C CA . THR A 1 118 ? -9.822 -3.957 32.986 1.00 82.88 118 THR A CA 1
ATOM 829 C C . THR A 1 118 ? -10.359 -4.458 31.646 1.00 82.88 118 THR A C 1
ATOM 831 O O . THR A 1 118 ? -11.395 -5.118 31.603 1.00 82.88 118 THR A O 1
ATOM 834 N N . ASN A 1 119 ? -9.660 -4.166 30.547 1.00 86.94 119 ASN A N 1
ATOM 835 C CA . ASN A 1 119 ? -10.122 -4.419 29.184 1.00 86.94 119 ASN A CA 1
ATOM 836 C C . ASN A 1 119 ? -9.468 -5.672 28.595 1.00 86.94 119 ASN A C 1
ATOM 838 O O . ASN A 1 119 ? -8.243 -5.782 28.575 1.00 86.94 119 ASN A O 1
ATOM 842 N N . LYS A 1 120 ? -10.269 -6.596 28.059 1.00 87.94 120 LYS A N 1
ATOM 843 C CA . LYS A 1 120 ? -9.775 -7.761 27.315 1.00 87.94 120 LYS A CA 1
ATOM 844 C C . LYS A 1 120 ? -9.094 -7.308 26.025 1.00 87.94 120 LYS A C 1
ATOM 846 O O . LYS A 1 120 ? -9.519 -6.325 25.415 1.00 87.94 120 LYS A O 1
ATOM 851 N N . ALA A 1 121 ? -8.070 -8.040 25.590 1.00 89.12 121 ALA A N 1
ATOM 852 C CA . ALA A 1 121 ? -7.514 -7.858 24.254 1.00 89.12 121 ALA A CA 1
ATOM 853 C C . ALA A 1 121 ? -8.553 -8.248 23.194 1.00 89.12 121 ALA A C 1
ATOM 855 O O . ALA A 1 121 ? -9.347 -9.165 23.400 1.00 89.12 121 ALA A O 1
ATOM 856 N N . SER A 1 122 ? -8.522 -7.573 22.053 1.00 90.19 122 SER A N 1
ATOM 857 C CA . SER A 1 122 ? -9.339 -7.934 20.895 1.00 90.19 122 SER A CA 1
ATOM 858 C C . SER A 1 122 ? -8.575 -7.663 19.612 1.00 90.19 122 SER A C 1
ATOM 860 O O . SER A 1 122 ? -7.781 -6.727 19.546 1.00 90.19 122 SER A O 1
ATOM 862 N N . THR A 1 123 ? -8.818 -8.479 18.593 1.00 90.50 123 THR A N 1
ATOM 863 C CA . THR A 1 123 ? -8.231 -8.311 17.261 1.00 90.50 123 THR A CA 1
ATOM 864 C C . THR A 1 123 ? -9.342 -7.978 16.275 1.00 90.50 123 THR A C 1
ATOM 866 O O . THR A 1 123 ? -10.441 -8.525 16.354 1.00 90.50 123 THR A O 1
ATOM 869 N N . SER A 1 124 ? -9.071 -7.050 15.367 1.00 91.62 124 SER A N 1
ATOM 870 C CA . SER A 1 124 ? -9.962 -6.696 14.271 1.00 91.62 124 SER A CA 1
ATOM 871 C C . SER A 1 124 ? -10.115 -7.837 13.266 1.00 91.62 124 SER A C 1
ATOM 873 O O . SER A 1 124 ? -9.348 -8.802 13.246 1.00 91.62 124 SER A O 1
ATOM 875 N N . THR A 1 125 ? -11.036 -7.651 12.324 1.00 88.50 125 THR A N 1
ATOM 876 C CA . THR A 1 125 ? -10.982 -8.359 11.044 1.00 88.50 125 THR A CA 1
ATOM 877 C C . THR A 1 125 ? -9.670 -8.059 10.310 1.00 88.50 125 THR A C 1
ATOM 879 O O . THR A 1 125 ? -9.012 -7.041 10.554 1.00 88.50 125 THR A O 1
ATOM 882 N N . ARG A 1 126 ? -9.270 -8.966 9.417 1.00 90.12 126 ARG A N 1
ATOM 883 C CA . ARG A 1 126 ? -8.096 -8.800 8.553 1.00 90.12 126 ARG A CA 1
ATOM 884 C C . ARG A 1 126 ? -8.526 -8.147 7.242 1.00 90.12 126 ARG A C 1
ATOM 886 O O . ARG A 1 126 ? -9.559 -8.516 6.690 1.00 90.12 126 ARG A O 1
ATOM 893 N N . VAL A 1 127 ? -7.727 -7.215 6.736 1.00 90.56 127 VAL A N 1
ATOM 894 C CA . VAL A 1 127 ? -7.932 -6.588 5.425 1.00 90.56 127 VAL A CA 1
ATOM 895 C C . VAL A 1 127 ? -6.740 -6.902 4.539 1.00 90.56 127 VAL A C 1
ATOM 897 O O . VAL A 1 127 ? -5.600 -6.635 4.913 1.00 90.56 127 VAL A O 1
ATOM 900 N N . TYR A 1 128 ? -7.002 -7.478 3.371 1.00 90.62 128 TYR A N 1
ATOM 901 C CA . TYR A 1 128 ? -5.956 -7.792 2.412 1.00 90.62 128 TYR A CA 1
ATOM 902 C C . TYR A 1 128 ? -5.532 -6.546 1.629 1.00 90.62 128 TYR A C 1
ATOM 904 O O . TYR A 1 128 ? -6.377 -5.812 1.111 1.00 90.62 128 TYR A O 1
ATOM 912 N N . VAL A 1 129 ? -4.222 -6.325 1.531 1.00 90.44 129 VAL A N 1
ATOM 913 C CA . VAL A 1 129 ? -3.626 -5.287 0.690 1.00 90.44 129 VAL A CA 1
ATOM 914 C C . VAL A 1 129 ? -2.727 -5.944 -0.343 1.00 90.44 129 VAL A C 1
ATOM 916 O O . VAL A 1 129 ? -1.749 -6.611 -0.003 1.00 90.44 129 VAL A O 1
ATOM 919 N N . LYS A 1 130 ? -3.030 -5.692 -1.616 1.00 88.62 130 LYS A N 1
ATOM 920 C CA . LYS A 1 130 ? -2.212 -6.113 -2.748 1.00 88.62 130 LYS A CA 1
ATOM 921 C C . LYS A 1 130 ? -1.173 -5.042 -3.058 1.00 88.62 130 LYS A C 1
ATOM 923 O O . LYS A 1 130 ? -1.525 -3.920 -3.423 1.00 88.62 130 LYS A O 1
ATOM 928 N N . VAL A 1 131 ? 0.103 -5.403 -2.965 1.00 87.50 131 VAL A N 1
ATOM 929 C CA . VAL A 1 131 ? 1.210 -4.557 -3.411 1.00 87.50 131 VAL A CA 1
ATOM 930 C C . VAL A 1 131 ? 1.625 -4.976 -4.814 1.00 87.50 131 VAL A C 1
ATOM 932 O O . VAL A 1 131 ? 2.078 -6.098 -5.034 1.00 87.50 131 VAL A O 1
ATOM 935 N N . THR A 1 132 ? 1.475 -4.078 -5.781 1.00 84.06 132 THR A N 1
ATOM 936 C CA . THR A 1 132 ? 1.943 -4.290 -7.153 1.00 84.06 132 THR A CA 1
ATOM 937 C C . THR A 1 132 ? 3.328 -3.688 -7.342 1.00 84.06 132 THR A C 1
ATOM 939 O O . THR A 1 132 ? 3.694 -2.706 -6.692 1.00 84.06 132 THR A O 1
ATOM 942 N N . ALA A 1 133 ? 4.115 -4.246 -8.263 1.00 70.31 133 ALA A N 1
ATOM 943 C CA . ALA A 1 133 ? 5.350 -3.594 -8.680 1.00 70.31 133 ALA A CA 1
ATOM 944 C C . ALA A 1 133 ? 5.047 -2.167 -9.188 1.00 70.31 133 ALA A C 1
ATOM 946 O O . ALA A 1 133 ? 3.970 -1.942 -9.757 1.00 70.31 133 ALA A O 1
ATOM 947 N N . PRO A 1 134 ? 5.955 -1.196 -8.978 1.00 63.88 134 PRO A N 1
ATOM 948 C CA . PRO A 1 134 ? 5.823 0.111 -9.601 1.00 63.88 134 PRO A CA 1
ATOM 949 C C . PRO A 1 134 ? 5.745 -0.065 -11.118 1.00 63.88 134 PRO A C 1
ATOM 951 O O . PRO A 1 134 ? 6.467 -0.891 -11.683 1.00 63.88 134 PRO A O 1
ATOM 954 N N . ALA A 1 135 ? 4.898 0.718 -11.785 1.00 59.91 135 ALA A N 1
ATOM 955 C CA . ALA A 1 135 ? 4.988 0.826 -13.235 1.00 59.91 135 ALA A CA 1
ATOM 956 C C . ALA A 1 135 ? 6.406 1.310 -13.615 1.00 59.91 135 ALA A C 1
ATOM 958 O O . ALA A 1 135 ? 6.965 2.144 -12.891 1.00 59.91 135 ALA A O 1
ATOM 959 N N . PRO A 1 136 ? 6.996 0.825 -14.724 1.00 60.44 136 PRO A N 1
ATOM 960 C CA . PRO A 1 136 ? 8.271 1.339 -15.210 1.00 60.44 136 PRO A CA 1
ATOM 961 C C . PRO A 1 136 ? 8.188 2.861 -15.352 1.00 60.44 136 PRO A C 1
ATOM 963 O O . PRO A 1 136 ? 7.278 3.386 -15.998 1.00 60.44 136 PRO A O 1
ATOM 966 N N . SER A 1 137 ? 9.106 3.589 -14.718 1.00 62.16 137 SER A N 1
ATOM 967 C CA . SER A 1 137 ? 9.121 5.049 -14.793 1.00 62.16 137 SER A CA 1
ATOM 968 C C . SER A 1 137 ? 9.366 5.506 -16.236 1.00 62.16 137 SER A C 1
ATOM 970 O O . SER A 1 137 ? 10.093 4.852 -16.990 1.00 62.16 137 SER A O 1
ATOM 972 N N . ARG A 1 138 ? 8.797 6.654 -16.638 1.00 58.59 138 ARG A N 1
ATOM 973 C CA . ARG A 1 138 ? 9.174 7.311 -17.903 1.00 58.59 138 ARG A CA 1
ATOM 974 C C . ARG A 1 138 ? 10.686 7.529 -17.895 1.00 58.59 138 ARG A C 1
ATOM 976 O O . ARG A 1 138 ? 11.188 8.259 -17.048 1.00 58.59 138 ARG A O 1
ATOM 983 N N . GLY A 1 139 ? 11.400 6.904 -18.827 1.00 60.22 139 GLY A N 1
ATOM 984 C CA . GLY A 1 139 ? 12.863 6.930 -18.838 1.00 60.22 139 GLY A CA 1
ATOM 985 C C . GLY A 1 139 ? 13.536 5.652 -18.325 1.00 60.22 139 GLY A C 1
ATOM 986 O O . GLY A 1 139 ? 14.760 5.599 -18.288 1.00 60.22 139 GLY A O 1
ATOM 987 N N . SER A 1 140 ? 12.768 4.628 -17.943 1.00 73.75 140 SER A N 1
ATOM 988 C CA . SER A 1 140 ? 13.297 3.317 -17.557 1.00 73.75 140 SER A CA 1
ATOM 989 C C . SER A 1 140 ? 14.004 2.622 -18.719 1.00 73.75 140 SER A C 1
ATOM 991 O O . SER A 1 140 ? 13.555 2.705 -19.871 1.00 73.75 140 SER A O 1
ATOM 993 N N . ALA A 1 141 ? 15.071 1.906 -18.371 1.00 81.19 141 ALA A N 1
ATOM 994 C CA . ALA A 1 141 ? 15.810 0.981 -19.215 1.00 81.19 141 ALA A CA 1
ATOM 995 C C . ALA A 1 141 ? 15.874 -0.387 -18.523 1.00 81.19 141 ALA A C 1
ATOM 997 O O . ALA A 1 141 ? 15.910 -0.454 -17.295 1.00 81.19 141 ALA A O 1
ATOM 998 N N . ILE A 1 142 ? 15.906 -1.466 -19.297 1.00 82.38 142 ILE A N 1
ATOM 999 C CA . ILE A 1 142 ? 16.139 -2.823 -18.799 1.00 82.38 142 ILE A CA 1
ATOM 1000 C C . ILE A 1 142 ? 17.271 -3.467 -19.589 1.00 82.38 142 ILE A C 1
ATOM 1002 O O . ILE A 1 142 ? 17.321 -3.354 -20.814 1.00 82.38 142 ILE A O 1
ATOM 1006 N 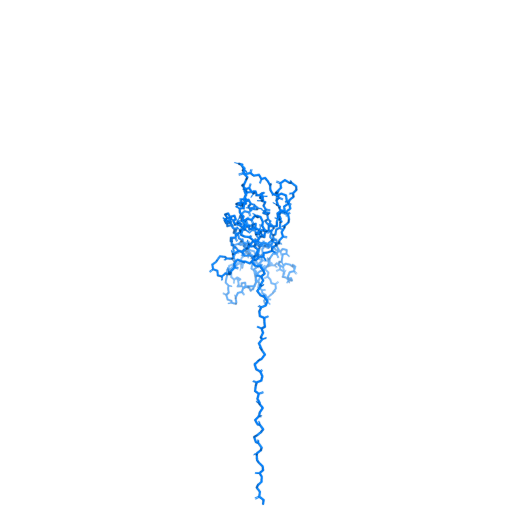N . VAL A 1 143 ? 18.188 -4.122 -18.879 1.00 84.19 143 VAL A N 1
ATOM 1007 C CA . VAL A 1 143 ? 19.236 -4.939 -19.495 1.00 84.19 143 VAL A CA 1
ATOM 1008 C C . VAL A 1 143 ? 18.602 -6.239 -19.967 1.00 84.19 143 VAL A C 1
ATOM 1010 O O . VAL A 1 143 ? 17.888 -6.897 -19.210 1.00 84.19 143 VAL A O 1
ATOM 1013 N N . MET A 1 144 ? 18.855 -6.597 -21.219 1.00 82.25 144 MET A N 1
ATOM 1014 C CA . MET A 1 144 ? 18.330 -7.821 -21.806 1.00 82.25 144 MET A CA 1
ATOM 1015 C C . MET A 1 144 ? 19.359 -8.950 -21.714 1.00 82.25 144 MET A C 1
ATOM 1017 O O . MET A 1 144 ? 20.555 -8.699 -21.878 1.00 82.25 144 MET A O 1
ATOM 1021 N N . PRO A 1 145 ? 18.926 -10.207 -21.510 1.00 80.31 145 PRO A N 1
ATOM 1022 C CA . PRO A 1 145 ? 19.801 -11.358 -21.683 1.00 80.31 145 PRO A CA 1
ATOM 1023 C C . PRO A 1 145 ? 20.428 -11.374 -23.080 1.00 80.31 145 PRO A C 1
ATOM 1025 O O . PRO A 1 145 ? 19.766 -11.050 -24.073 1.00 80.31 145 PRO A O 1
ATOM 1028 N N . LYS A 1 146 ? 21.694 -11.791 -23.170 1.00 72.19 146 LYS A N 1
ATOM 1029 C CA . LYS A 1 146 ? 22.413 -11.912 -24.444 1.00 72.19 146 LYS A CA 1
ATOM 1030 C C . LYS A 1 146 ? 21.647 -12.833 -25.403 1.00 72.19 146 LYS A C 1
ATOM 1032 O O . LYS A 1 146 ? 21.245 -13.925 -25.018 1.00 72.19 146 LYS A O 1
ATOM 1037 N N . GLY A 1 147 ? 21.447 -12.386 -26.643 1.00 74.69 147 GLY A N 1
ATOM 1038 C CA . GLY A 1 147 ? 20.668 -13.117 -27.655 1.00 74.69 147 GLY A CA 1
ATOM 1039 C C . GLY A 1 147 ? 19.166 -12.811 -27.654 1.00 74.69 147 GLY A C 1
ATOM 1040 O O . GLY A 1 147 ? 18.438 -13.349 -28.485 1.00 74.69 147 GLY A O 1
ATOM 1041 N N . SER A 1 148 ? 18.689 -11.921 -26.777 1.00 77.31 148 SER A N 1
ATOM 1042 C CA . SER A 1 148 ? 17.310 -11.432 -26.842 1.00 77.31 148 SER A CA 1
ATOM 1043 C C . SER A 1 148 ? 17.057 -10.695 -28.157 1.00 77.31 148 SER A C 1
ATOM 1045 O O . SER A 1 148 ? 17.849 -9.852 -28.570 1.00 77.31 148 SER A O 1
ATOM 1047 N N . VAL A 1 149 ? 15.921 -10.982 -28.793 1.00 80.62 149 VAL A N 1
ATOM 1048 C CA . VAL A 1 149 ? 15.472 -10.306 -30.027 1.00 80.62 149 VAL A CA 1
ATOM 1049 C C . VAL A 1 149 ? 14.305 -9.349 -29.790 1.00 80.62 149 VAL A C 1
ATOM 1051 O O . VAL A 1 149 ? 14.057 -8.461 -30.606 1.00 80.62 149 VAL A O 1
ATOM 1054 N N . ASN A 1 150 ? 13.606 -9.487 -28.661 1.00 85.12 150 ASN A N 1
ATOM 1055 C CA . ASN A 1 150 ? 12.385 -8.749 -28.357 1.00 85.12 150 ASN A CA 1
ATOM 1056 C C . ASN A 1 150 ? 12.517 -7.963 -27.057 1.00 85.12 150 ASN A C 1
ATOM 1058 O O . ASN A 1 150 ? 12.942 -8.495 -26.035 1.00 85.12 150 ASN A O 1
ATOM 1062 N N . CYS A 1 151 ? 12.100 -6.702 -27.112 1.00 86.00 151 CYS A N 1
ATOM 1063 C CA . CYS A 1 151 ? 11.890 -5.892 -25.926 1.00 86.00 151 CYS A CA 1
ATOM 1064 C C . CYS A 1 151 ? 10.459 -6.074 -25.404 1.00 86.00 151 CYS A C 1
ATOM 1066 O O . CYS A 1 151 ? 9.549 -6.304 -26.208 1.00 86.00 151 CYS A O 1
ATOM 1068 N N . PRO A 1 152 ? 10.222 -5.926 -24.090 1.00 85.94 152 PRO A N 1
ATOM 1069 C CA . PRO A 1 152 ? 8.866 -5.910 -23.561 1.00 85.94 152 PRO A CA 1
ATOM 1070 C C . PRO A 1 152 ? 8.087 -4.696 -24.093 1.00 85.94 152 PRO A C 1
ATOM 1072 O O . PRO A 1 152 ? 8.670 -3.654 -24.399 1.00 85.94 152 PRO A O 1
ATOM 1075 N N . SER A 1 153 ? 6.757 -4.807 -24.162 1.00 83.62 153 SER A N 1
ATOM 1076 C CA . SER A 1 153 ? 5.879 -3.772 -24.739 1.00 83.62 153 SER A CA 1
ATOM 1077 C C . SER A 1 153 ? 6.005 -2.400 -24.064 1.00 83.62 153 SER A C 1
ATOM 1079 O O . SER A 1 153 ? 5.811 -1.378 -24.715 1.00 83.62 153 SER A O 1
ATOM 1081 N N . TRP A 1 154 ? 6.379 -2.362 -22.782 1.00 80.00 154 TRP A N 1
ATOM 1082 C CA . TRP A 1 154 ? 6.602 -1.127 -22.024 1.00 80.00 154 TRP A CA 1
ATOM 1083 C C . TRP A 1 154 ? 7.970 -0.464 -22.289 1.00 80.00 154 TRP A C 1
ATOM 1085 O O . TRP A 1 154 ? 8.153 0.703 -21.939 1.00 80.00 154 TRP A O 1
ATOM 1095 N N . ALA A 1 155 ? 8.925 -1.167 -22.914 1.00 87.56 155 ALA A N 1
ATOM 1096 C CA . ALA A 1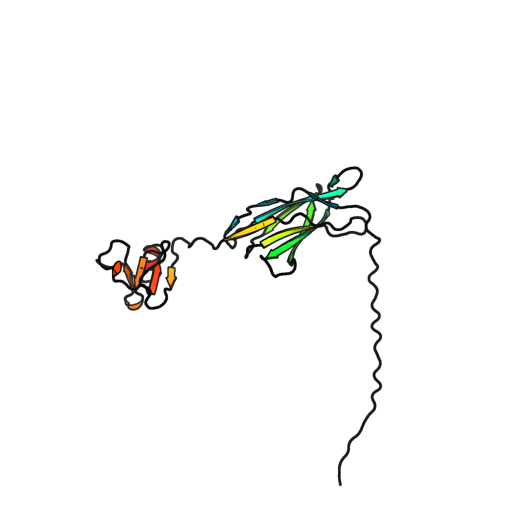 155 ? 10.240 -0.641 -23.299 1.00 87.56 155 ALA A CA 1
ATOM 1097 C C . ALA A 1 155 ? 10.610 -0.982 -24.752 1.00 87.56 155 ALA A C 1
ATOM 1099 O O . ALA A 1 155 ? 11.600 -1.666 -24.990 1.00 87.56 155 ALA A O 1
ATOM 1100 N N . PRO A 1 156 ? 9.853 -0.507 -25.753 1.00 90.06 156 PRO A N 1
ATOM 1101 C CA . PRO A 1 156 ? 9.964 -0.989 -27.125 1.00 90.06 156 PRO A CA 1
ATOM 1102 C C . PRO A 1 156 ? 11.181 -0.447 -27.896 1.00 90.06 156 PRO A C 1
ATOM 1104 O O . PRO A 1 156 ? 11.274 -0.658 -29.096 1.00 90.06 156 PRO A O 1
ATOM 1107 N N . ILE A 1 157 ? 12.102 0.302 -27.288 1.00 91.44 157 ILE A N 1
ATOM 1108 C CA . ILE A 1 157 ? 13.260 0.861 -28.001 1.00 91.44 157 ILE A CA 1
ATOM 1109 C C . ILE A 1 157 ? 14.466 -0.048 -27.792 1.00 91.44 157 ILE A C 1
ATOM 1111 O O . ILE A 1 157 ? 14.952 -0.180 -26.674 1.00 91.44 157 ILE A O 1
ATOM 1115 N N . LYS A 1 158 ? 14.967 -0.646 -28.875 1.00 92.38 158 LYS A N 1
ATOM 1116 C CA . LYS A 1 158 ? 16.074 -1.611 -28.849 1.00 92.38 158 LYS A CA 1
ATOM 1117 C C . LYS A 1 158 ? 17.417 -0.892 -28.874 1.00 92.38 158 LYS A C 1
ATOM 1119 O O . LYS A 1 158 ? 17.759 -0.303 -29.894 1.00 92.38 158 LYS A O 1
ATOM 1124 N N . GLY A 1 159 ? 18.181 -0.962 -27.793 1.00 92.62 159 GLY A N 1
ATOM 1125 C CA . GLY A 1 159 ? 19.572 -0.523 -27.709 1.00 92.62 159 GLY A CA 1
ATOM 1126 C C . GLY A 1 159 ? 20.542 -1.680 -27.919 1.00 92.62 159 GLY A C 1
ATOM 1127 O O . GLY A 1 159 ? 20.484 -2.690 -27.219 1.00 92.62 159 GLY A O 1
ATOM 1128 N N . ASN A 1 160 ? 21.451 -1.527 -28.874 1.00 91.50 160 ASN A N 1
ATOM 1129 C CA . ASN A 1 160 ? 22.577 -2.433 -29.065 1.00 91.50 160 ASN A CA 1
ATOM 1130 C C . ASN A 1 160 ? 23.803 -1.836 -28.352 1.00 91.50 160 ASN A C 1
ATOM 1132 O O . ASN A 1 160 ? 24.297 -0.783 -28.766 1.00 91.50 160 ASN A O 1
ATOM 1136 N N . ALA A 1 161 ? 24.241 -2.454 -27.249 1.00 86.62 161 ALA A N 1
ATOM 1137 C CA . ALA A 1 161 ? 25.277 -1.880 -26.392 1.00 86.62 161 ALA A CA 1
ATOM 1138 C C . ALA A 1 161 ? 26.660 -1.947 -27.046 1.00 86.62 161 ALA A C 1
ATOM 1140 O O . ALA A 1 161 ? 27.466 -1.051 -26.840 1.00 86.62 161 ALA A O 1
ATOM 1141 N N . SER A 1 162 ? 26.918 -2.922 -27.919 1.00 86.94 162 SER A N 1
ATOM 1142 C CA . SER A 1 162 ? 28.175 -2.962 -28.684 1.00 86.94 162 SER A CA 1
ATOM 1143 C C . SER A 1 162 ? 28.372 -1.783 -29.653 1.00 86.94 162 SER A C 1
ATOM 1145 O O . SER A 1 162 ? 29.506 -1.384 -29.896 1.00 86.94 162 SER A O 1
ATOM 1147 N N . SER A 1 163 ? 27.300 -1.188 -30.189 1.00 89.38 163 SER A N 1
ATOM 1148 C CA . SER A 1 163 ? 27.381 -0.049 -31.126 1.00 89.38 163 SER A CA 1
ATOM 1149 C C . SER A 1 163 ? 26.934 1.298 -30.545 1.00 89.38 163 SER A C 1
ATOM 1151 O O . SER A 1 163 ? 27.091 2.326 -31.209 1.00 89.38 163 SER A O 1
ATOM 1153 N N . HIS A 1 164 ? 26.350 1.309 -29.341 1.00 92.19 164 HIS A N 1
ATOM 1154 C CA . HIS A 1 164 ? 25.660 2.465 -28.750 1.00 92.19 164 HIS A CA 1
ATOM 1155 C C . HIS A 1 164 ? 24.606 3.076 -29.692 1.00 92.19 164 HIS A C 1
ATOM 1157 O O . HIS A 1 164 ? 24.433 4.295 -29.762 1.00 92.19 164 HIS A O 1
ATOM 1163 N N . ILE A 1 165 ? 23.878 2.236 -30.434 1.00 93.31 165 ILE A N 1
ATOM 1164 C CA . ILE A 1 165 ? 22.786 2.664 -31.319 1.00 93.31 165 ILE A CA 1
ATOM 1165 C C . ILE A 1 165 ? 21.462 2.139 -30.783 1.00 93.31 165 ILE A C 1
ATOM 1167 O O . ILE A 1 165 ? 21.343 0.958 -30.451 1.00 93.31 165 ILE A O 1
ATOM 1171 N N . PHE A 1 166 ? 20.453 3.008 -30.727 1.00 93.44 166 PHE A N 1
ATOM 1172 C CA . PHE A 1 166 ? 19.083 2.592 -30.458 1.00 93.44 166 PHE A CA 1
ATOM 1173 C C . PHE A 1 166 ? 18.212 2.620 -31.717 1.00 93.44 166 PHE A C 1
ATOM 1175 O O . PHE A 1 166 ? 18.354 3.485 -32.585 1.00 93.44 166 PHE A O 1
ATOM 1182 N N . HIS A 1 167 ? 17.268 1.683 -31.779 1.00 93.44 167 HIS A N 1
ATOM 1183 C CA . HIS A 1 167 ? 16.294 1.532 -32.851 1.00 93.44 167 HIS A CA 1
ATOM 1184 C C . HIS A 1 167 ? 14.867 1.619 -32.303 1.00 93.44 167 HIS A C 1
ATOM 1186 O O . HIS A 1 167 ? 14.551 1.052 -31.254 1.00 93.44 167 HIS A O 1
ATOM 1192 N N . ARG A 1 168 ? 13.989 2.307 -33.032 1.00 92.44 168 ARG A N 1
ATOM 1193 C CA . ARG A 1 168 ? 12.565 2.475 -32.705 1.00 92.44 168 ARG A CA 1
ATOM 1194 C C . ARG A 1 168 ? 11.700 1.505 -33.516 1.00 92.44 168 ARG A C 1
ATOM 1196 O O . ARG A 1 168 ? 12.072 1.191 -34.650 1.00 92.44 168 ARG A O 1
ATOM 1203 N N . PRO A 1 169 ? 10.536 1.081 -32.992 1.00 90.06 169 PRO A N 1
ATOM 1204 C CA . PRO A 1 169 ? 9.556 0.344 -33.783 1.00 90.06 169 PRO A CA 1
ATOM 1205 C C . PRO A 1 169 ? 9.258 1.068 -35.101 1.00 90.06 169 PRO A C 1
ATOM 1207 O O . PRO A 1 169 ? 9.117 2.290 -35.117 1.00 90.06 169 PRO A O 1
ATOM 1210 N N . GLY A 1 170 ? 9.205 0.316 -36.201 1.00 86.00 170 GLY A N 1
ATOM 1211 C CA . GLY A 1 170 ? 8.992 0.853 -37.550 1.00 86.00 170 GLY A CA 1
ATOM 1212 C C . GLY A 1 170 ? 10.264 1.257 -38.308 1.00 86.00 170 GLY A C 1
ATOM 1213 O O . GLY A 1 170 ? 10.192 1.475 -39.512 1.00 86.00 170 GLY A O 1
ATOM 1214 N N . GLN A 1 171 ? 11.438 1.312 -37.665 1.00 88.44 171 GLN A N 1
ATOM 1215 C CA . GLN A 1 171 ? 12.699 1.539 -38.385 1.00 88.44 171 GLN A CA 1
ATOM 1216 C C . GLN A 1 171 ? 13.164 0.288 -39.133 1.00 88.44 171 GLN A C 1
ATOM 1218 O O . GLN A 1 171 ? 12.971 -0.839 -38.669 1.00 88.44 171 GLN A O 1
ATOM 1223 N N . ARG A 1 172 ? 13.869 0.489 -40.255 1.00 88.25 172 ARG A N 1
ATOM 1224 C CA . ARG A 1 172 ? 14.285 -0.584 -41.177 1.00 88.25 172 ARG A CA 1
ATOM 1225 C C . ARG A 1 172 ? 15.062 -1.713 -40.496 1.00 88.25 172 ARG A C 1
ATOM 1227 O O . ARG A 1 172 ? 14.941 -2.875 -40.878 1.00 88.25 172 ARG A O 1
ATOM 1234 N N . PHE A 1 173 ? 15.857 -1.381 -39.483 1.00 86.69 173 PHE A N 1
ATOM 1235 C CA . PHE A 1 173 ? 16.703 -2.345 -38.774 1.00 86.69 173 PHE A CA 1
ATOM 1236 C C . PHE A 1 173 ? 16.116 -2.844 -37.460 1.00 86.69 173 PHE A C 1
ATOM 1238 O O . PHE A 1 173 ? 16.672 -3.765 -36.874 1.00 86.69 173 PHE A O 1
ATOM 1245 N N . TYR A 1 174 ? 14.971 -2.318 -37.023 1.00 89.19 174 TYR A N 1
ATOM 1246 C CA . TYR A 1 174 ? 14.402 -2.636 -35.716 1.00 89.19 174 TYR A CA 1
ATOM 1247 C C . TYR A 1 174 ? 14.168 -4.141 -35.503 1.00 89.19 174 TYR A C 1
ATOM 1249 O O . TYR A 1 174 ? 14.449 -4.671 -34.429 1.00 89.19 174 TYR A O 1
ATOM 1257 N N . ALA A 1 175 ? 13.686 -4.854 -36.523 1.00 87.56 175 ALA A N 1
ATOM 1258 C CA . ALA A 1 175 ? 13.461 -6.299 -36.442 1.00 87.56 175 ALA A CA 1
ATOM 1259 C C . ALA A 1 175 ? 14.766 -7.118 -36.406 1.00 87.56 175 ALA A C 1
ATOM 1261 O O . ALA A 1 175 ? 14.779 -8.211 -35.854 1.00 87.56 175 ALA A O 1
ATOM 1262 N N . LYS A 1 176 ? 15.860 -6.582 -36.964 1.00 87.31 176 LYS A N 1
ATOM 1263 C CA . LYS A 1 176 ? 17.170 -7.250 -37.057 1.00 87.31 176 LYS A CA 1
ATOM 1264 C C . LYS A 1 176 ? 18.076 -6.950 -35.861 1.00 87.31 176 LYS A C 1
ATOM 1266 O O . LYS A 1 176 ? 19.027 -7.684 -35.599 1.00 87.31 176 LYS A O 1
ATOM 1271 N N . THR A 1 177 ? 17.806 -5.861 -35.145 1.00 88.44 177 THR A N 1
ATOM 1272 C CA . THR A 1 177 ? 18.559 -5.480 -33.954 1.00 88.44 177 THR A CA 1
ATOM 1273 C C . THR A 1 177 ? 18.318 -6.488 -32.835 1.00 88.44 177 THR A C 1
ATOM 1275 O O . THR A 1 177 ? 17.178 -6.699 -32.416 1.00 88.44 177 THR A O 1
ATOM 1278 N N . HIS A 1 178 ? 19.413 -7.042 -32.319 1.00 88.62 178 HIS A N 1
ATOM 1279 C CA . HIS A 1 178 ? 19.445 -7.821 -31.087 1.00 88.62 178 HIS A CA 1
ATOM 1280 C C . HIS A 1 178 ? 19.706 -6.854 -29.923 1.00 88.62 178 HIS A C 1
ATOM 1282 O O . HIS A 1 178 ? 20.828 -6.345 -29.813 1.00 88.62 178 HIS A O 1
ATOM 1288 N N . PRO A 1 179 ? 18.683 -6.490 -29.127 1.00 88.62 179 PRO A N 1
ATOM 1289 C CA . PRO A 1 179 ? 18.868 -5.595 -27.996 1.00 88.62 179 PRO A CA 1
ATOM 1290 C C . PRO A 1 179 ? 19.688 -6.247 -26.881 1.00 88.62 179 PRO A C 1
ATOM 1292 O O . PRO A 1 179 ? 19.403 -7.357 -26.442 1.00 88.62 179 PRO A O 1
ATOM 1295 N N . GLU A 1 180 ? 20.645 -5.489 -26.359 1.00 89.62 180 GLU A N 1
ATOM 1296 C CA . GLU A 1 180 ? 21.315 -5.754 -25.076 1.00 89.62 180 GLU A CA 1
ATOM 1297 C C . GLU A 1 180 ? 20.737 -4.847 -23.974 1.00 89.62 180 GLU A C 1
ATOM 1299 O O . GLU A 1 180 ? 20.850 -5.125 -22.781 1.00 89.62 180 GLU A O 1
ATOM 1304 N N . MET A 1 181 ? 20.035 -3.787 -24.380 1.00 89.62 181 MET A N 1
ATOM 1305 C CA . MET A 1 181 ? 19.267 -2.899 -23.519 1.00 89.62 181 MET A CA 1
ATOM 1306 C C . MET A 1 181 ? 17.953 -2.522 -24.209 1.00 89.62 181 MET A C 1
ATOM 1308 O O . MET A 1 181 ? 17.921 -2.312 -25.420 1.00 89.62 181 MET A O 1
ATOM 1312 N N . CYS A 1 182 ? 16.869 -2.402 -23.451 1.00 91.75 182 CYS A N 1
ATOM 1313 C CA . CYS A 1 182 ? 15.578 -1.930 -23.945 1.00 91.75 182 CYS A CA 1
ATOM 1314 C C . CYS A 1 182 ? 15.151 -0.678 -23.182 1.00 91.75 182 CYS A C 1
ATOM 1316 O O . CYS A 1 182 ? 15.240 -0.640 -21.956 1.00 91.75 182 CYS A O 1
ATOM 1318 N N . PHE A 1 183 ? 14.667 0.339 -23.892 1.00 90.19 183 PHE A N 1
ATOM 1319 C CA . PHE A 1 183 ? 14.307 1.636 -23.322 1.00 90.19 183 PHE A CA 1
ATOM 1320 C C . PHE A 1 183 ? 12.818 1.943 -23.493 1.00 90.19 183 PHE A C 1
ATOM 1322 O O . PHE A 1 183 ? 12.210 1.647 -24.521 1.00 90.19 183 PHE A O 1
ATOM 1329 N N . SER A 1 184 ? 12.239 2.599 -22.489 1.00 89.44 184 SER A N 1
ATOM 1330 C CA . SER A 1 184 ? 10.863 3.118 -22.540 1.00 89.44 184 SER A CA 1
ATOM 1331 C C . SER A 1 184 ? 10.719 4.360 -23.423 1.00 89.44 184 SER A C 1
ATOM 1333 O O . SER A 1 184 ? 9.665 4.568 -24.020 1.00 89.44 184 SER A O 1
ATOM 1335 N N . THR A 1 185 ? 11.764 5.189 -23.540 1.00 88.25 185 THR A N 1
ATOM 1336 C CA . THR A 1 185 ? 11.744 6.423 -24.345 1.00 88.25 185 THR A CA 1
ATOM 1337 C C . THR A 1 185 ? 13.077 6.668 -25.065 1.00 88.25 185 THR A C 1
ATOM 1339 O O . THR A 1 185 ? 14.121 6.221 -24.584 1.00 88.25 185 THR A O 1
ATOM 1342 N N . PRO A 1 186 ? 13.096 7.408 -26.197 1.00 88.44 186 PRO A N 1
ATOM 1343 C CA . PRO A 1 186 ? 14.350 7.748 -26.878 1.00 88.44 186 PRO A CA 1
ATOM 1344 C C . PRO A 1 186 ? 15.268 8.606 -26.002 1.00 88.44 186 PRO A C 1
ATOM 1346 O O . PRO A 1 186 ? 16.481 8.442 -26.024 1.00 88.44 186 PRO A O 1
ATOM 1349 N N . ALA A 1 187 ? 14.684 9.479 -25.175 1.00 86.50 187 ALA A N 1
ATOM 1350 C CA . ALA A 1 187 ? 15.425 10.294 -24.217 1.00 86.50 187 ALA A CA 1
ATOM 1351 C C . ALA A 1 187 ? 16.193 9.439 -23.192 1.00 86.50 187 ALA A C 1
ATOM 1353 O O . ALA A 1 187 ? 17.307 9.797 -22.820 1.00 86.50 187 ALA A O 1
ATOM 1354 N N . ALA A 1 188 ? 15.637 8.295 -22.772 1.00 86.88 188 ALA A N 1
ATOM 1355 C CA . ALA A 1 188 ? 16.330 7.350 -21.896 1.00 86.88 188 ALA A CA 1
ATOM 1356 C C . ALA A 1 188 ? 17.573 6.761 -22.567 1.00 86.88 188 ALA A C 1
ATOM 1358 O O . ALA A 1 188 ? 18.632 6.696 -21.949 1.00 86.88 188 ALA A O 1
ATOM 1359 N N . ALA A 1 189 ? 17.443 6.379 -23.840 1.00 89.88 189 ALA A N 1
ATOM 1360 C CA . ALA A 1 189 ? 18.543 5.837 -24.625 1.00 89.88 189 ALA A CA 1
ATOM 1361 C C . ALA A 1 189 ? 19.658 6.881 -24.805 1.00 89.88 189 ALA A C 1
ATOM 1363 O O . ALA A 1 189 ? 20.821 6.586 -24.551 1.00 89.88 189 ALA A O 1
ATOM 1364 N N . ILE A 1 190 ? 19.297 8.124 -25.140 1.00 89.88 190 ILE A N 1
ATOM 1365 C CA . ILE A 1 190 ? 20.251 9.237 -25.276 1.00 89.88 190 ILE A CA 1
ATOM 1366 C C . ILE A 1 190 ? 20.958 9.523 -23.949 1.00 89.88 190 ILE A C 1
ATOM 1368 O O . ILE A 1 190 ? 22.181 9.632 -23.918 1.00 89.88 190 ILE A O 1
ATOM 1372 N N . LYS A 1 191 ? 20.214 9.576 -22.836 1.00 88.25 191 LYS A N 1
ATOM 1373 C CA . LYS A 1 191 ? 20.789 9.744 -21.493 1.00 88.25 191 LYS A CA 1
ATOM 1374 C C . LYS A 1 191 ? 21.741 8.601 -21.122 1.00 88.25 191 LYS A C 1
ATOM 1376 O O . LYS A 1 191 ? 22.713 8.834 -20.415 1.00 88.25 191 LYS A O 1
ATOM 1381 N N . ALA A 1 192 ? 21.474 7.389 -21.606 1.00 86.81 192 ALA A N 1
ATOM 1382 C CA . ALA A 1 192 ? 22.336 6.222 -21.437 1.00 86.81 192 ALA A CA 1
ATOM 1383 C C . ALA A 1 192 ? 23.528 6.181 -22.419 1.00 86.81 192 ALA A C 1
ATOM 1385 O O . ALA A 1 192 ? 24.250 5.190 -22.442 1.00 86.81 192 ALA A O 1
ATOM 1386 N N . GLY A 1 193 ? 23.738 7.224 -23.233 1.00 90.44 193 GLY A N 1
ATOM 1387 C CA . GLY A 1 193 ? 24.870 7.330 -24.160 1.00 90.44 193 GLY A CA 1
ATOM 1388 C C . GLY A 1 193 ? 24.630 6.725 -25.545 1.00 90.44 193 GLY A C 1
ATOM 1389 O O . GLY A 1 193 ? 25.563 6.638 -26.342 1.00 90.44 193 GLY A O 1
ATOM 1390 N N . TYR A 1 194 ? 23.396 6.326 -25.860 1.00 93.38 194 TYR A N 1
ATOM 1391 C CA . TYR A 1 194 ? 23.047 5.780 -27.168 1.00 93.38 194 TYR A CA 1
ATOM 1392 C C . TYR A 1 194 ? 22.658 6.891 -28.134 1.00 93.38 194 TYR A C 1
ATOM 1394 O O . TYR A 1 194 ? 21.888 7.794 -27.811 1.00 93.38 194 TYR A O 1
ATOM 1402 N N . ARG A 1 195 ? 23.093 6.767 -29.383 1.00 93.94 195 ARG A N 1
ATOM 1403 C CA . ARG A 1 195 ? 22.616 7.611 -30.480 1.00 93.94 195 ARG A CA 1
ATOM 1404 C C . ARG A 1 195 ? 21.488 6.936 -31.251 1.00 93.94 195 ARG A C 1
ATOM 1406 O O . ARG A 1 195 ? 21.397 5.711 -31.314 1.00 93.94 195 ARG A O 1
ATOM 1413 N N . ALA A 1 196 ? 20.645 7.741 -31.889 1.00 91.06 196 ALA A N 1
ATOM 1414 C CA . ALA A 1 196 ? 19.603 7.225 -32.767 1.00 91.06 196 ALA A CA 1
ATOM 1415 C C . ALA A 1 196 ? 20.215 6.523 -33.990 1.00 91.06 196 ALA A C 1
ATOM 1417 O O . ALA A 1 196 ? 21.252 6.946 -34.522 1.00 91.06 196 ALA A O 1
ATOM 1418 N N . SER A 1 197 ? 19.557 5.461 -34.456 1.00 90.12 197 SER A N 1
ATOM 1419 C CA . SER A 1 197 ? 19.866 4.890 -35.762 1.00 90.12 197 SER A CA 1
ATOM 1420 C C . SER A 1 197 ? 19.580 5.908 -36.865 1.00 90.12 197 SER A C 1
ATOM 1422 O O . SER A 1 197 ? 18.568 6.607 -36.823 1.00 90.12 197 SER A O 1
ATOM 1424 N N . LYS A 1 198 ? 20.480 5.994 -37.848 1.00 82.44 198 LYS A N 1
ATOM 1425 C CA . LYS A 1 198 ? 20.400 6.960 -38.958 1.00 82.44 198 LYS A CA 1
ATOM 1426 C C . LYS A 1 198 ? 19.389 6.544 -40.047 1.00 82.44 198 LYS A C 1
ATOM 1428 O O . LYS A 1 198 ? 19.355 7.176 -41.096 1.00 82.44 198 LYS A O 1
ATOM 1433 N N . ILE A 1 199 ? 18.643 5.456 -39.829 1.00 62.78 199 ILE A N 1
ATOM 1434 C CA . ILE A 1 199 ? 17.971 4.629 -40.847 1.00 62.78 199 ILE A CA 1
ATOM 1435 C C . ILE A 1 199 ? 16.773 3.867 -40.278 1.00 62.78 199 ILE A C 1
ATOM 1437 O O . ILE A 1 199 ? 16.817 3.466 -39.093 1.00 62.78 199 ILE A O 1
#

Sequence (199 aa):
MNRALALAGATTLAAATAFTATPALAAATVTTRVANLAVTPTTVTKGSSITLKGQAQKLAKTWTATPGASVVVFFDADGSAPNTAQRTLKADARGNFATSMAPQASGYWSVQLKATSTNKASTSTRVYVKVTAPAPSRGSAIVMPKGSVNCPSWAPIKGNASSHIFHRPGQRFYAKTHPEMCFSTPAAAIKAGYRASKI